Protein AF-A0A962QFH1-F1 (afdb_monomer)

Structure (mmCIF, N/CA/C/O backbone):
data_AF-A0A962QFH1-F1
#
_entry.id   AF-A0A962QFH1-F1
#
loop_
_atom_site.group_PDB
_atom_site.id
_atom_site.type_symbol
_atom_site.label_atom_id
_atom_site.label_alt_id
_atom_site.label_comp_id
_atom_site.label_asym_id
_atom_site.label_entity_id
_atom_site.label_seq_id
_atom_site.pdbx_PDB_ins_code
_atom_site.Cartn_x
_atom_site.Cartn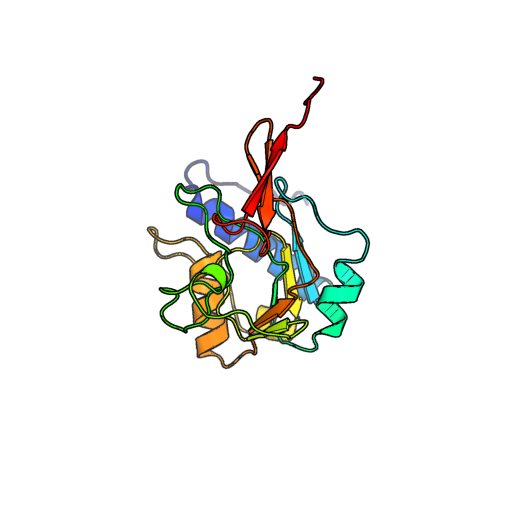_y
_atom_site.Cartn_z
_atom_site.occupancy
_atom_site.B_iso_or_equiv
_atom_site.auth_seq_id
_atom_site.auth_comp_id
_atom_site.auth_asym_id
_atom_site.auth_atom_id
_atom_site.pdbx_PDB_model_num
ATOM 1 N N . MET A 1 1 ? -39.097 -2.114 0.161 1.00 38.12 1 MET A N 1
ATOM 2 C CA . MET A 1 1 ? -38.386 -0.861 0.483 1.00 38.12 1 MET A CA 1
ATOM 3 C C . MET A 1 1 ? -37.155 -0.813 -0.394 1.00 38.12 1 MET A C 1
ATOM 5 O O . MET A 1 1 ? -36.243 -1.593 -0.165 1.00 38.12 1 MET A O 1
ATOM 9 N N . ALA A 1 2 ? -37.187 -0.007 -1.452 1.00 35.09 2 ALA A N 1
ATOM 10 C CA . ALA A 1 2 ? -36.003 0.265 -2.253 1.00 35.09 2 ALA A CA 1
ATOM 11 C C . ALA A 1 2 ? -35.164 1.292 -1.486 1.00 35.09 2 ALA A C 1
ATOM 13 O O . ALA A 1 2 ? -35.677 2.353 -1.136 1.00 35.09 2 ALA A O 1
ATOM 14 N N . ILE A 1 3 ? -33.919 0.948 -1.164 1.00 37.06 3 ILE A N 1
ATOM 15 C CA . ILE A 1 3 ? -32.939 1.935 -0.715 1.00 37.06 3 ILE A CA 1
ATOM 16 C C . ILE A 1 3 ? -32.460 2.610 -1.994 1.00 37.06 3 ILE A C 1
ATOM 18 O O . ILE A 1 3 ? -31.678 2.048 -2.756 1.00 37.06 3 ILE A O 1
ATOM 22 N N . GLU A 1 4 ? -33.035 3.769 -2.276 1.00 41.94 4 GLU A N 1
ATOM 23 C CA . GLU A 1 4 ? -32.630 4.631 -3.374 1.00 41.94 4 GLU A CA 1
ATOM 24 C C . GLU A 1 4 ? -31.361 5.365 -2.921 1.00 41.94 4 GLU A C 1
ATOM 26 O O . GLU A 1 4 ? -31.412 6.357 -2.194 1.00 41.94 4 GLU A O 1
ATOM 31 N N . THR A 1 5 ? -30.190 4.820 -3.257 1.00 44.53 5 THR A N 1
ATOM 32 C CA . THR A 1 5 ? -28.911 5.494 -3.019 1.00 44.53 5 THR A CA 1
ATOM 33 C C 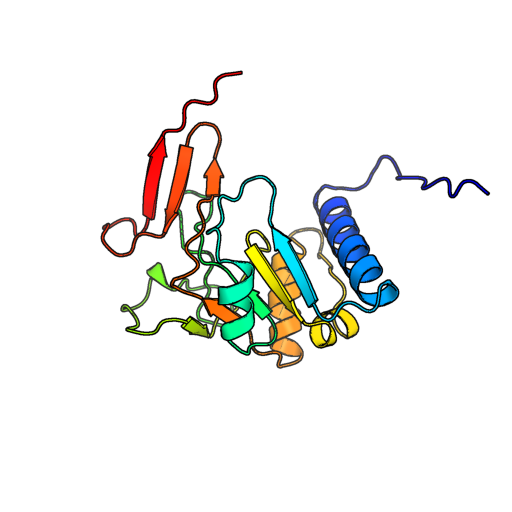. THR A 1 5 ? -28.804 6.649 -4.007 1.00 44.53 5 THR A C 1
ATOM 35 O O . THR A 1 5 ? -28.409 6.477 -5.159 1.00 44.53 5 THR A O 1
ATOM 38 N N . ALA A 1 6 ? -29.191 7.841 -3.561 1.00 42.44 6 ALA A N 1
ATOM 39 C CA . ALA A 1 6 ? -28.921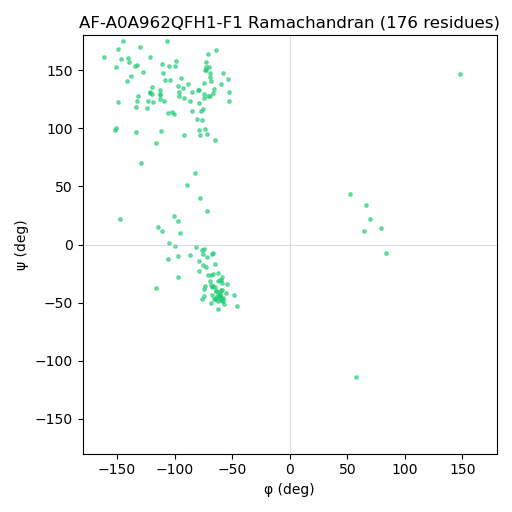 9.083 -4.265 1.00 42.44 6 ALA A CA 1
ATOM 40 C C . ALA A 1 6 ? -27.402 9.313 -4.304 1.00 42.44 6 ALA A C 1
ATOM 42 O O . ALA A 1 6 ? -26.823 9.922 -3.405 1.00 42.44 6 ALA A O 1
ATOM 43 N N . VAL A 1 7 ? -26.737 8.802 -5.341 1.00 48.78 7 VAL A N 1
ATOM 44 C CA . VAL A 1 7 ? -25.363 9.194 -5.657 1.00 48.78 7 VAL A CA 1
ATOM 45 C C . VAL A 1 7 ? -25.440 10.602 -6.243 1.00 48.78 7 VAL A C 1
ATOM 47 O O . VAL A 1 7 ? -25.830 10.801 -7.392 1.00 48.78 7 VAL A O 1
ATOM 50 N N . SER A 1 8 ? -25.149 11.591 -5.399 1.00 46.41 8 SER A N 1
ATOM 51 C CA . SER A 1 8 ? -25.053 13.003 -5.767 1.00 46.41 8 SER A CA 1
ATOM 52 C C . SER A 1 8 ? -24.098 13.176 -6.951 1.00 46.41 8 SER A C 1
ATOM 54 O O . SER A 1 8 ? -22.930 12.795 -6.887 1.00 46.41 8 SER A O 1
ATOM 56 N N . SER A 1 9 ? -24.588 13.778 -8.032 1.00 51.88 9 SER A N 1
ATOM 57 C CA . SER A 1 9 ? -23.905 13.950 -9.319 1.00 51.88 9 SER A CA 1
ATOM 58 C C . SER A 1 9 ? -22.753 14.974 -9.305 1.00 51.88 9 SER A C 1
ATOM 60 O O . SER A 1 9 ? -22.507 15.619 -10.320 1.00 51.88 9 SER A O 1
ATOM 62 N N . ASN A 1 10 ? -22.077 15.175 -8.168 1.00 57.00 10 ASN A N 1
ATOM 63 C CA . ASN A 1 10 ? -21.045 16.206 -7.995 1.00 57.00 10 ASN A CA 1
ATOM 64 C C . ASN A 1 10 ? -19.911 15.822 -7.020 1.00 57.00 10 ASN A C 1
ATOM 66 O O . ASN A 1 10 ? -19.240 16.699 -6.479 1.00 57.00 10 ASN A O 1
ATOM 70 N N . MET A 1 11 ? -19.685 14.529 -6.774 1.00 63.22 11 MET A N 1
ATOM 71 C CA . MET A 1 11 ? -18.516 14.075 -6.011 1.00 63.22 11 MET A CA 1
ATOM 72 C C . MET A 1 11 ? -17.250 14.176 -6.865 1.00 63.22 11 MET A C 1
ATOM 74 O O . MET A 1 11 ? -17.215 13.702 -8.003 1.00 63.22 11 MET A O 1
ATOM 78 N N . ASN A 1 12 ? -16.199 14.796 -6.325 1.00 85.38 12 ASN A N 1
ATOM 79 C CA . ASN A 1 12 ? -14.899 14.772 -6.987 1.00 85.38 12 ASN A CA 1
ATOM 80 C C . ASN A 1 12 ? -14.295 13.355 -6.884 1.00 85.38 12 ASN A C 1
ATOM 82 O O . ASN A 1 12 ? -14.721 12.532 -6.073 1.00 85.38 12 ASN A O 1
ATOM 86 N N . ARG A 1 13 ? -13.279 13.052 -7.701 1.00 89.44 13 ARG A N 1
ATOM 87 C CA . ARG A 1 13 ? -12.670 11.709 -7.760 1.00 89.44 13 ARG A CA 1
ATOM 88 C C . ARG A 1 13 ? -12.182 11.194 -6.397 1.00 89.44 13 ARG A C 1
ATOM 90 O O . ARG A 1 13 ? -12.214 9.990 -6.168 1.00 89.44 13 ARG A O 1
ATOM 97 N N . LEU A 1 14 ? -11.694 12.076 -5.525 1.00 91.94 14 LEU A N 1
ATOM 98 C CA . LEU A 1 14 ? -11.205 11.692 -4.200 1.00 91.94 14 LEU A CA 1
ATOM 99 C C . LEU A 1 14 ? -12.361 11.375 -3.248 1.00 91.94 14 LEU A C 1
ATOM 101 O O . LEU A 1 14 ? -12.252 10.399 -2.507 1.00 91.94 14 LEU A O 1
ATOM 105 N N . ASP A 1 15 ? -13.460 12.136 -3.322 1.00 93.50 15 ASP A N 1
ATOM 106 C CA . ASP A 1 15 ? -14.682 11.846 -2.560 1.00 93.50 15 ASP A CA 1
ATOM 107 C C . ASP A 1 15 ? -15.218 10.458 -2.942 1.00 93.50 15 ASP A C 1
ATOM 109 O O . ASP A 1 15 ? -15.516 9.641 -2.073 1.00 93.50 15 ASP A O 1
ATOM 113 N N . ASP A 1 16 ? -15.311 10.175 -4.248 1.00 94.25 16 ASP A N 1
ATOM 114 C CA . ASP A 1 16 ? -15.809 8.896 -4.777 1.00 94.25 16 ASP A CA 1
ATOM 115 C C . ASP A 1 16 ? -14.929 7.721 -4.333 1.00 94.25 16 ASP A C 1
ATOM 117 O O . ASP A 1 16 ? -15.430 6.689 -3.882 1.00 94.25 16 ASP A O 1
ATOM 121 N N . LEU A 1 17 ? -13.607 7.892 -4.395 1.00 93.31 17 LEU A N 1
ATOM 122 C CA . LEU A 1 17 ? -12.664 6.862 -3.977 1.00 93.31 17 LEU A CA 1
ATOM 123 C C . LEU A 1 17 ? -12.754 6.582 -2.468 1.00 93.31 17 LEU A C 1
ATOM 125 O O . LEU A 1 17 ? -12.846 5.424 -2.063 1.00 93.31 17 LEU A O 1
ATOM 129 N N . ALA A 1 18 ? -12.773 7.623 -1.633 1.00 96.06 18 ALA A N 1
ATOM 130 C CA . ALA A 1 18 ? -12.913 7.453 -0.188 1.00 96.06 18 ALA A CA 1
ATOM 131 C C . ALA A 1 18 ? -14.267 6.837 0.186 1.00 96.06 18 ALA A C 1
ATOM 133 O O . ALA A 1 18 ? -14.318 5.948 1.036 1.00 96.06 18 ALA A O 1
ATOM 134 N N . TRP A 1 19 ? -15.349 7.244 -0.483 1.00 97.06 19 TRP A N 1
ATOM 135 C CA . TRP A 1 19 ? -16.670 6.653 -0.285 1.00 97.06 19 TRP A CA 1
ATOM 136 C C . TRP A 1 19 ? -16.679 5.151 -0.597 1.00 97.06 19 TRP A C 1
ATOM 138 O O . TRP A 1 19 ? -17.148 4.371 0.228 1.00 97.06 19 TRP A O 1
ATOM 148 N N . LYS A 1 20 ? -16.082 4.718 -1.717 1.00 96.38 20 LYS A N 1
ATOM 149 C CA . LYS A 1 20 ? -15.960 3.288 -2.069 1.00 96.38 20 LYS A CA 1
ATOM 150 C C . LYS A 1 20 ? -15.170 2.493 -1.032 1.00 96.38 20 LYS A C 1
ATOM 152 O O . LYS A 1 20 ? -15.589 1.399 -0.654 1.00 96.38 20 LYS A O 1
ATOM 157 N N . HIS A 1 21 ? -14.057 3.038 -0.543 1.00 97.50 21 HIS A N 1
ATOM 158 C CA . HIS A 1 21 ? -13.278 2.397 0.519 1.00 97.50 21 HIS A CA 1
ATOM 159 C C . HIS A 1 21 ? -14.071 2.291 1.829 1.00 97.50 21 HIS A C 1
ATOM 161 O O . HIS A 1 21 ? -14.046 1.252 2.489 1.00 97.50 21 HIS A O 1
ATOM 167 N N . ASN A 1 22 ? -14.833 3.327 2.187 1.00 98.38 22 ASN A N 1
ATOM 168 C CA . ASN A 1 22 ? -15.695 3.292 3.368 1.00 98.38 22 ASN A CA 1
ATOM 169 C C . ASN A 1 22 ? -16.888 2.349 3.217 1.00 98.38 22 ASN A C 1
ATOM 171 O O . ASN A 1 22 ? -17.290 1.731 4.201 1.00 98.38 22 ASN A O 1
ATOM 175 N N . GLU A 1 23 ? -17.418 2.172 2.010 1.00 98.44 23 GLU A N 1
ATOM 176 C CA . GLU A 1 23 ? -18.450 1.170 1.760 1.00 98.44 23 GLU A CA 1
ATOM 177 C C . GLU A 1 23 ? -17.887 -0.252 1.903 1.00 98.44 23 GLU A C 1
ATOM 179 O O . GLU A 1 23 ? -18.479 -1.081 2.593 1.00 98.44 23 GLU A O 1
ATOM 184 N N . ALA A 1 24 ? -16.693 -0.527 1.364 1.00 98.38 24 ALA A N 1
ATOM 185 C CA . ALA A 1 24 ? -16.005 -1.803 1.579 1.00 98.38 24 ALA A CA 1
ATOM 186 C C . ALA A 1 24 ? -15.708 -2.056 3.072 1.00 98.38 24 ALA A C 1
ATOM 188 O O . ALA A 1 24 ? -15.947 -3.155 3.587 1.00 98.38 24 ALA A O 1
ATOM 189 N N . ARG A 1 25 ? -15.262 -1.023 3.799 1.00 98.62 25 ARG A N 1
ATOM 190 C CA . ARG A 1 25 ? -15.100 -1.046 5.260 1.00 98.62 25 ARG A CA 1
ATOM 191 C C . ARG A 1 25 ? -16.412 -1.397 5.958 1.00 98.62 25 ARG A C 1
ATOM 193 O O . ARG A 1 25 ? -16.423 -2.305 6.784 1.00 98.62 25 ARG A O 1
ATOM 200 N N . ARG A 1 26 ? -17.511 -0.712 5.632 1.00 98.69 26 ARG A N 1
ATOM 201 C CA . ARG A 1 26 ? -18.831 -0.946 6.232 1.00 98.69 26 ARG A CA 1
ATOM 202 C C . ARG A 1 26 ? -19.289 -2.386 6.009 1.00 98.69 26 ARG A C 1
ATOM 204 O O . ARG A 1 26 ? -19.632 -3.059 6.972 1.00 98.69 26 ARG A O 1
ATOM 211 N N . LEU A 1 27 ? -19.210 -2.888 4.775 1.00 98.69 27 LEU A N 1
ATOM 212 C CA . LEU A 1 27 ? -19.555 -4.275 4.441 1.00 98.69 27 LEU A CA 1
ATOM 213 C C . LEU A 1 27 ? -18.711 -5.292 5.225 1.00 98.69 27 LEU A C 1
ATOM 215 O O . LEU A 1 27 ? -19.238 -6.299 5.695 1.00 98.69 27 LEU A O 1
ATOM 219 N N . THR A 1 28 ? -17.419 -5.010 5.412 1.00 98.69 28 THR A N 1
ATOM 220 C CA . THR A 1 28 ? -16.519 -5.848 6.220 1.00 98.69 28 THR A CA 1
ATOM 221 C C . THR A 1 28 ? -16.954 -5.870 7.689 1.00 98.69 28 THR A C 1
ATOM 223 O O . THR A 1 28 ? -17.050 -6.934 8.308 1.00 98.69 28 THR A O 1
ATOM 226 N N . LEU A 1 29 ? -17.242 -4.693 8.255 1.00 98.75 29 LEU A N 1
ATOM 227 C CA . LEU A 1 29 ? -17.615 -4.545 9.659 1.00 98.75 29 LEU A CA 1
ATOM 228 C C . LEU A 1 29 ? -18.983 -5.166 9.959 1.00 98.75 29 LEU A C 1
ATOM 230 O O . LEU A 1 29 ? -19.066 -5.989 10.875 1.00 98.75 29 LEU A O 1
ATOM 234 N N . ASP A 1 30 ? -19.998 -4.832 9.162 1.00 98.69 30 ASP A N 1
ATOM 235 C CA . ASP A 1 30 ? -21.380 -5.310 9.299 1.00 98.69 30 ASP A CA 1
ATOM 236 C C . ASP A 1 30 ? -21.491 -6.816 9.033 1.00 98.69 30 ASP A C 1
ATOM 238 O O . ASP A 1 30 ? -22.266 -7.513 9.685 1.00 98.69 30 ASP A O 1
ATOM 242 N N . GLY A 1 31 ? -20.693 -7.335 8.095 1.00 98.44 31 GLY A N 1
ATOM 243 C CA . GLY A 1 31 ? -20.655 -8.758 7.762 1.00 98.44 31 GLY A CA 1
ATOM 244 C C . GLY A 1 31 ? -19.899 -9.629 8.767 1.00 98.44 31 GLY A C 1
ATOM 245 O O . GLY A 1 31 ? -19.887 -10.846 8.613 1.00 98.44 31 GLY A O 1
ATOM 246 N N . GLY A 1 32 ? -19.261 -9.037 9.783 1.00 98.25 32 GLY A N 1
ATOM 247 C CA . GLY A 1 32 ? -18.502 -9.789 10.787 1.00 98.25 32 GLY A CA 1
ATOM 248 C C . GLY A 1 32 ? -17.205 -10.417 10.261 1.00 98.25 32 GLY A C 1
ATOM 249 O O . GLY A 1 32 ? -16.716 -11.370 10.857 1.00 98.25 32 GLY A O 1
ATOM 250 N N . TYR A 1 33 ? -16.646 -9.905 9.161 1.00 98.62 33 TYR A N 1
ATOM 251 C CA . TYR A 1 33 ? -15.396 -10.410 8.587 1.00 98.62 33 TYR A CA 1
ATOM 252 C C . TYR A 1 33 ? -14.172 -10.002 9.427 1.00 98.62 33 TYR A C 1
ATOM 254 O O . TYR A 1 33 ? -14.151 -8.922 10.029 1.00 98.62 33 TYR A O 1
ATOM 262 N N . ASP A 1 34 ? -13.131 -10.843 9.412 1.00 98.38 34 ASP A N 1
ATOM 263 C CA . ASP A 1 34 ? -11.876 -10.648 10.161 1.00 98.38 34 ASP A CA 1
ATOM 264 C C . ASP A 1 34 ? -10.906 -9.650 9.511 1.00 98.38 34 ASP A C 1
ATOM 266 O O . ASP A 1 34 ? -10.014 -9.101 10.170 1.00 98.38 34 ASP A O 1
ATOM 270 N N . ALA A 1 35 ? -11.044 -9.433 8.204 1.00 98.50 35 ALA A N 1
ATOM 271 C CA . ALA A 1 35 ? -10.185 -8.559 7.419 1.00 98.50 35 ALA A CA 1
ATOM 272 C C . ALA A 1 35 ? -10.852 -8.162 6.094 1.00 98.50 35 ALA A C 1
ATOM 274 O O . ALA A 1 35 ? -11.761 -8.839 5.614 1.00 98.50 35 ALA A O 1
ATOM 275 N N . LEU A 1 36 ? -10.341 -7.088 5.494 1.00 98.56 36 LEU A N 1
ATOM 276 C CA . LEU A 1 36 ? -10.643 -6.639 4.138 1.00 98.56 36 LEU A CA 1
ATOM 277 C C . LEU A 1 36 ? -9.392 -6.798 3.273 1.00 98.56 36 LEU A C 1
ATOM 279 O O . LEU A 1 36 ? -8.328 -6.304 3.644 1.00 98.56 36 LEU A O 1
ATOM 283 N N . LEU A 1 37 ? -9.519 -7.455 2.121 1.00 98.44 37 LEU A N 1
ATOM 284 C CA . LEU A 1 37 ? -8.489 -7.458 1.084 1.00 98.44 37 LEU A CA 1
ATOM 285 C C . LEU A 1 37 ? -8.900 -6.500 -0.035 1.00 98.44 37 LEU A C 1
ATOM 287 O O . LEU A 1 37 ? -9.867 -6.761 -0.748 1.00 98.44 37 LEU A O 1
ATOM 291 N N . HIS A 1 38 ? -8.146 -5.419 -0.198 1.00 97.69 38 HIS A N 1
ATOM 292 C CA . HIS A 1 38 ? -8.240 -4.545 -1.359 1.00 97.69 38 HIS A CA 1
ATOM 293 C C . HIS A 1 38 ? -7.378 -5.077 -2.505 1.00 97.69 38 HIS A C 1
ATOM 295 O O . HIS A 1 38 ? -6.204 -5.395 -2.298 1.00 97.69 38 HIS A O 1
ATOM 301 N N . ILE A 1 39 ? -7.972 -5.155 -3.699 1.00 97.81 39 ILE A N 1
ATOM 302 C CA . ILE A 1 39 ? -7.280 -5.374 -4.972 1.00 97.81 39 ILE A CA 1
ATOM 303 C C . ILE A 1 39 ? -7.843 -4.370 -5.981 1.00 97.81 39 ILE A C 1
ATOM 305 O O . ILE A 1 39 ? -9.039 -4.415 -6.278 1.00 97.81 39 ILE A O 1
ATOM 309 N N . ASP A 1 40 ? -7.002 -3.477 -6.500 1.00 96.06 40 ASP A N 1
ATOM 310 C CA . ASP A 1 40 ? -7.419 -2.550 -7.556 1.00 96.06 40 ASP A CA 1
ATOM 311 C C . ASP A 1 40 ? -7.582 -3.288 -8.893 1.00 96.06 40 ASP A C 1
ATOM 313 O O . ASP A 1 40 ? -6.908 -4.277 -9.183 1.00 96.06 40 ASP A O 1
ATOM 317 N N . ALA A 1 41 ? -8.491 -2.799 -9.740 1.00 95.62 41 ALA A N 1
ATOM 318 C CA . ALA A 1 41 ? -8.831 -3.453 -11.007 1.00 95.62 41 ALA A CA 1
ATOM 319 C C . ALA A 1 41 ? -7.669 -3.498 -12.021 1.00 95.62 41 ALA A C 1
ATOM 321 O O . ALA A 1 41 ? -7.724 -4.255 -12.987 1.00 95.62 41 ALA A O 1
ATOM 322 N N . ASP A 1 42 ? -6.631 -2.686 -11.821 1.00 96.12 42 ASP A N 1
ATOM 3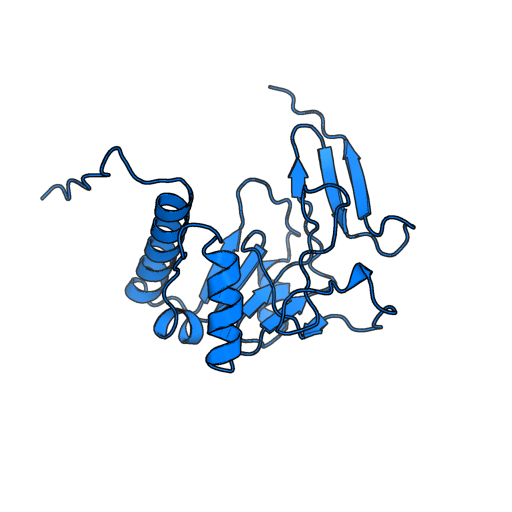23 C CA . ASP A 1 42 ? -5.425 -2.616 -12.642 1.00 96.12 42 ASP A CA 1
ATOM 324 C C . ASP A 1 42 ? -4.236 -3.370 -12.024 1.00 96.12 42 ASP A C 1
ATOM 326 O O . ASP A 1 42 ? -3.083 -3.092 -12.354 1.00 96.12 42 ASP A O 1
ATOM 330 N N . MET A 1 43 ? -4.501 -4.358 -11.165 1.00 97.94 43 MET A N 1
ATOM 331 C CA . MET A 1 43 ? -3.473 -5.152 -10.496 1.00 97.94 43 MET A CA 1
ATOM 332 C C . MET A 1 43 ? -3.466 -6.607 -10.967 1.00 97.94 43 MET A C 1
ATOM 334 O O . MET A 1 43 ? -4.492 -7.283 -11.012 1.00 97.94 43 MET A O 1
ATOM 338 N N . VAL A 1 44 ? -2.272 -7.117 -11.268 1.00 98.12 44 VAL A N 1
ATOM 339 C CA . VAL A 1 44 ? -2.004 -8.545 -11.474 1.00 98.12 44 VAL A CA 1
ATOM 340 C C . VAL A 1 44 ? -1.382 -9.087 -10.194 1.00 98.12 44 VAL A C 1
ATOM 342 O O . VAL A 1 44 ? -0.262 -8.716 -9.843 1.00 98.12 44 VAL A O 1
ATOM 345 N N . VAL A 1 45 ? -2.102 -9.952 -9.481 1.00 98.38 45 VAL A N 1
ATOM 346 C CA . VAL A 1 45 ? -1.676 -10.465 -8.171 1.00 98.38 45 VAL A CA 1
ATOM 347 C C . VAL A 1 45 ? -1.298 -11.952 -8.237 1.00 98.38 45 VAL A C 1
ATOM 349 O O . VAL A 1 45 ? -1.899 -12.702 -9.013 1.00 98.38 45 VAL A O 1
ATOM 352 N N . PRO A 1 46 ? -0.330 -12.422 -7.429 1.00 98.00 46 PRO A N 1
ATOM 353 C CA . PRO A 1 46 ? -0.022 -13.847 -7.311 1.00 98.00 46 PRO A CA 1
ATOM 354 C C . PRO A 1 46 ? -1.225 -14.690 -6.860 1.00 98.00 46 PRO A C 1
ATOM 356 O O . PRO A 1 46 ? -2.039 -14.252 -6.044 1.00 98.00 46 PRO A O 1
ATOM 359 N N . ALA A 1 47 ? -1.320 -15.940 -7.318 1.00 97.88 47 ALA A N 1
ATOM 360 C CA . ALA A 1 47 ? -2.418 -16.840 -6.937 1.00 97.88 47 ALA A CA 1
ATOM 361 C C . ALA A 1 47 ? -2.457 -17.150 -5.425 1.00 97.88 47 ALA A C 1
ATOM 363 O O . ALA A 1 47 ? -3.510 -17.468 -4.877 1.00 97.88 47 ALA A O 1
ATOM 364 N N . ASP A 1 48 ? -1.320 -17.041 -4.737 1.00 97.88 48 ASP A N 1
ATOM 365 C CA . ASP A 1 48 ? -1.176 -17.267 -3.300 1.00 97.88 48 ASP A CA 1
ATOM 366 C C . ASP A 1 48 ? -1.257 -15.979 -2.454 1.00 97.88 48 ASP A C 1
ATOM 368 O O . ASP A 1 48 ? -1.025 -16.042 -1.246 1.00 97.88 48 ASP A O 1
ATOM 372 N N . THR A 1 49 ? -1.648 -14.837 -3.042 1.00 98.38 49 THR A N 1
ATOM 373 C CA . THR A 1 49 ? -1.708 -13.510 -2.385 1.00 98.38 49 THR A CA 1
ATOM 374 C C . THR A 1 49 ? -2.369 -13.549 -1.009 1.00 98.38 49 THR A C 1
ATOM 376 O O . THR A 1 49 ? -1.767 -13.129 -0.026 1.00 98.38 49 THR A O 1
ATOM 379 N N . VAL A 1 50 ? -3.582 -14.106 -0.899 1.00 97.62 50 VAL A N 1
ATOM 380 C CA . VAL A 1 50 ? -4.313 -14.168 0.383 1.00 97.62 50 VAL A CA 1
ATOM 381 C C . VAL A 1 50 ? -3.494 -14.905 1.445 1.00 97.62 50 VAL A C 1
ATOM 383 O O . VAL A 1 50 ? -3.333 -14.421 2.562 1.00 97.62 50 VAL A O 1
ATOM 386 N N . LYS A 1 51 ? -2.938 -16.070 1.089 1.00 98.06 51 LYS A N 1
ATOM 387 C CA . LYS A 1 51 ? -2.143 -16.900 2.002 1.00 98.06 51 LYS A CA 1
ATOM 388 C C . LYS A 1 51 ? -0.884 -16.164 2.457 1.00 98.06 51 LYS A C 1
ATOM 390 O O . LYS A 1 51 ? -0.557 -16.206 3.641 1.00 98.06 51 LYS A O 1
ATOM 395 N N . ARG A 1 52 ? -0.195 -15.506 1.524 1.00 97.50 52 ARG A N 1
ATOM 396 C CA . ARG A 1 52 ? 1.026 -14.740 1.780 1.00 97.50 52 ARG A CA 1
ATOM 397 C C . ARG A 1 52 ? 0.779 -13.578 2.733 1.00 97.50 52 ARG A C 1
ATOM 399 O O . ARG A 1 52 ? 1.385 -13.530 3.801 1.00 97.50 52 ARG A O 1
ATOM 406 N N . LEU A 1 53 ? -0.170 -12.702 2.398 1.00 98.19 53 LEU A N 1
ATOM 407 C CA . LEU A 1 53 ? -0.448 -11.506 3.193 1.00 98.19 53 LEU A CA 1
ATOM 408 C C . LEU A 1 53 ? -0.903 -11.864 4.616 1.00 98.19 53 LEU A C 1
ATOM 410 O O . LEU A 1 53 ? -0.419 -11.271 5.578 1.00 98.19 53 LEU A O 1
ATOM 414 N N . CYS A 1 54 ? -1.746 -12.891 4.777 1.00 97.62 54 CYS A N 1
ATOM 415 C CA . CYS A 1 54 ? -2.161 -13.375 6.097 1.00 97.62 54 CYS A CA 1
ATOM 416 C C . CYS A 1 54 ? -0.992 -13.910 6.947 1.00 97.62 54 CYS A C 1
ATOM 418 O O . CYS A 1 54 ? -1.031 -13.812 8.173 1.00 97.62 54 CYS A O 1
ATOM 420 N N . ALA A 1 55 ? 0.050 -14.475 6.328 1.00 97.31 55 ALA A N 1
ATOM 421 C CA . ALA A 1 55 ? 1.175 -15.079 7.042 1.00 97.31 55 ALA A CA 1
ATOM 422 C C . ALA A 1 55 ? 2.155 -14.055 7.645 1.00 97.31 55 ALA A C 1
ATOM 424 O O . ALA A 1 55 ? 2.916 -14.408 8.544 1.00 97.31 55 ALA A O 1
ATOM 425 N N . VAL A 1 56 ? 2.136 -12.792 7.197 1.00 97.25 56 VAL A N 1
ATOM 426 C CA . VAL A 1 56 ? 3.068 -11.748 7.675 1.00 97.25 56 VAL A CA 1
ATOM 427 C C . VAL A 1 56 ? 2.813 -11.357 9.139 1.00 97.25 56 VAL A C 1
ATOM 429 O O . VAL A 1 56 ? 3.731 -10.911 9.829 1.00 97.25 56 VAL A O 1
ATOM 432 N N . GLY A 1 57 ? 1.582 -11.520 9.638 1.00 94.75 57 GLY A N 1
ATOM 433 C CA . GLY A 1 57 ? 1.240 -11.235 11.038 1.00 94.75 57 GLY A CA 1
ATOM 434 C C . GLY A 1 57 ? 1.336 -9.750 11.419 1.00 94.75 57 GLY A C 1
ATOM 435 O O . GLY A 1 57 ? 1.735 -9.417 12.539 1.00 94.75 57 GLY A O 1
ATOM 436 N N . ALA A 1 58 ? 1.016 -8.848 10.487 1.00 97.81 58 ALA A N 1
ATOM 437 C CA . ALA A 1 58 ? 0.935 -7.405 10.725 1.00 97.81 58 ALA A CA 1
ATOM 438 C C . ALA A 1 58 ? -0.522 -6.920 10.765 1.00 97.81 58 ALA A C 1
ATOM 440 O O . ALA A 1 58 ? -1.442 -7.688 10.533 1.00 97.81 58 ALA A O 1
ATOM 441 N N . ASP A 1 59 ? -0.733 -5.642 11.067 1.00 98.44 59 ASP A N 1
ATOM 442 C CA . ASP A 1 59 ? -2.056 -5.005 11.043 1.00 98.44 59 ASP A CA 1
ATOM 443 C C . ASP A 1 59 ? -2.567 -4.737 9.634 1.00 98.44 59 ASP A C 1
ATOM 445 O O . ASP A 1 59 ? -3.741 -4.936 9.315 1.00 98.44 59 ASP A O 1
ATOM 449 N N . VAL A 1 60 ? -1.646 -4.230 8.824 1.00 98.69 60 VAL A N 1
ATOM 450 C CA . VAL A 1 60 ? -1.851 -3.868 7.435 1.00 98.69 60 VAL A CA 1
ATOM 451 C C . VAL A 1 60 ? -0.688 -4.460 6.663 1.00 98.69 60 VAL A C 1
ATOM 453 O O . VAL A 1 60 ? 0.477 -4.196 6.988 1.00 98.69 60 VAL A O 1
ATOM 456 N N . VAL A 1 61 ? -1.009 -5.281 5.670 1.00 98.50 61 VAL A N 1
ATOM 457 C CA . VAL A 1 61 ? -0.022 -5.986 4.859 1.00 98.50 61 VAL A CA 1
ATOM 458 C C . VAL A 1 61 ? -0.231 -5.632 3.397 1.00 98.50 61 VAL A C 1
ATOM 460 O O . VAL A 1 61 ? -1.317 -5.831 2.859 1.00 98.50 61 VAL A O 1
ATOM 463 N N . TYR A 1 62 ? 0.809 -5.121 2.753 1.00 98.50 62 TYR A N 1
ATOM 464 C CA . TYR A 1 62 ? 0.783 -4.702 1.356 1.00 98.50 62 TYR A CA 1
ATOM 465 C C . TYR A 1 62 ? 1.500 -5.731 0.475 1.00 98.50 62 TYR A C 1
ATOM 467 O O . TYR A 1 62 ? 2.554 -6.252 0.856 1.00 98.50 62 TYR A O 1
ATOM 475 N N . GLY A 1 63 ? 0.962 -5.986 -0.717 1.00 98.00 63 GLY A N 1
ATOM 476 C CA . GLY A 1 63 ? 1.735 -6.562 -1.816 1.00 98.00 63 GLY A CA 1
ATOM 477 C C . GLY A 1 63 ? 2.703 -5.525 -2.392 1.00 98.00 63 GLY A C 1
ATOM 478 O O . GLY A 1 63 ? 2.447 -4.323 -2.321 1.00 98.00 63 GLY A O 1
ATOM 479 N N . LEU A 1 64 ? 3.819 -5.970 -2.965 1.00 97.50 64 LEU A N 1
ATOM 480 C CA . LEU A 1 64 ? 4.819 -5.082 -3.556 1.00 97.50 64 LEU A CA 1
ATOM 481 C C . LEU A 1 64 ? 4.465 -4.765 -5.012 1.00 97.50 64 LEU A C 1
ATOM 483 O O . LEU A 1 64 ? 4.356 -5.671 -5.829 1.00 97.50 64 LEU A O 1
ATOM 487 N N . TYR A 1 65 ? 4.332 -3.485 -5.353 1.00 97.62 65 TYR A N 1
ATOM 488 C CA . TYR A 1 65 ? 4.115 -3.008 -6.723 1.00 97.62 65 TYR A CA 1
ATOM 489 C C . TYR A 1 65 ? 4.738 -1.626 -6.933 1.00 97.62 65 TYR A C 1
ATOM 491 O O . TYR A 1 65 ? 5.166 -0.964 -5.982 1.00 97.62 65 TYR A O 1
ATOM 499 N N . VAL A 1 66 ? 4.814 -1.196 -8.193 1.00 96.56 66 VAL A N 1
ATOM 500 C CA . VAL A 1 66 ? 5.405 0.094 -8.571 1.00 96.56 66 VAL A CA 1
ATOM 501 C C . VAL A 1 66 ? 4.353 1.128 -8.947 1.00 96.56 66 VAL A C 1
ATOM 503 O O . VAL A 1 66 ? 3.254 0.791 -9.386 1.00 96.56 66 VAL A O 1
ATOM 506 N N . SER A 1 67 ? 4.679 2.408 -8.785 1.00 95.31 67 SER A N 1
ATOM 507 C CA . SER A 1 67 ? 3.848 3.507 -9.270 1.00 95.31 67 SER A CA 1
ATOM 508 C C . SER A 1 67 ? 3.872 3.584 -10.801 1.00 95.31 67 SER A C 1
ATOM 510 O O . SER A 1 67 ? 4.858 3.238 -11.445 1.00 95.31 67 SER A O 1
ATOM 512 N N . ARG A 1 68 ? 2.794 4.106 -11.397 1.00 93.75 68 ARG A N 1
ATOM 513 C CA . ARG A 1 68 ? 2.735 4.427 -12.840 1.00 93.75 68 ARG A CA 1
ATOM 514 C C . ARG A 1 68 ? 3.372 5.773 -13.193 1.00 93.75 68 ARG A C 1
ATOM 516 O O . ARG A 1 68 ? 3.364 6.180 -14.351 1.00 93.75 68 ARG A O 1
ATOM 523 N N . GLN A 1 69 ? 3.852 6.506 -12.191 1.00 90.12 69 GLN A N 1
ATOM 524 C CA . GLN A 1 69 ? 4.513 7.789 -12.405 1.00 90.12 69 GLN A CA 1
ATOM 525 C C . GLN A 1 69 ? 5.902 7.559 -13.002 1.00 90.12 69 GLN A C 1
ATOM 527 O O . GLN A 1 69 ? 6.472 6.484 -12.840 1.00 90.12 69 GLN A O 1
ATOM 532 N N . THR A 1 70 ? 6.442 8.570 -13.680 1.00 87.00 70 THR A N 1
ATOM 533 C CA . THR A 1 70 ? 7.810 8.544 -14.208 1.00 87.00 70 THR A CA 1
ATOM 534 C C . THR A 1 70 ? 8.671 9.519 -13.398 1.00 87.00 70 THR A C 1
ATOM 536 O O . THR A 1 70 ? 8.325 10.700 -13.351 1.00 87.00 70 THR A O 1
ATOM 539 N N . PRO A 1 71 ? 9.788 9.080 -12.791 1.00 89.06 71 PRO A N 1
ATOM 540 C CA . PRO A 1 71 ? 10.265 7.696 -12.726 1.00 89.06 71 PRO A CA 1
ATOM 541 C C . PRO A 1 71 ? 9.368 6.815 -11.842 1.00 89.06 71 PRO A C 1
ATOM 543 O O . PRO A 1 71 ? 8.855 7.277 -10.822 1.00 89.06 71 PRO A O 1
ATOM 546 N N . SER A 1 72 ? 9.201 5.548 -12.228 1.00 94.19 72 SER A N 1
ATOM 547 C CA . SER A 1 72 ? 8.428 4.576 -11.448 1.00 94.19 72 SER A CA 1
ATOM 548 C C . SER A 1 72 ? 9.220 4.135 -10.226 1.00 94.19 72 SER A C 1
ATOM 550 O O . SER A 1 72 ? 10.433 3.950 -10.296 1.00 94.19 72 SER A O 1
ATOM 552 N N . ARG A 1 73 ? 8.533 4.017 -9.090 1.00 94.94 73 ARG A N 1
ATOM 553 C CA . ARG A 1 73 ? 9.122 3.690 -7.783 1.00 94.94 73 ARG A CA 1
ATOM 554 C C . ARG A 1 73 ? 8.296 2.631 -7.089 1.00 94.94 73 ARG A C 1
ATOM 556 O O . ARG A 1 73 ? 7.091 2.553 -7.332 1.00 94.94 73 ARG A O 1
ATOM 563 N N . TRP A 1 74 ? 8.909 1.841 -6.214 1.00 95.69 74 TRP A N 1
ATOM 564 C CA . TRP A 1 74 ? 8.158 0.887 -5.403 1.00 95.69 74 TRP A CA 1
ATOM 565 C C . TRP A 1 74 ? 7.271 1.663 -4.436 1.00 95.69 74 TRP A C 1
ATOM 567 O O . TRP A 1 74 ? 7.764 2.529 -3.717 1.00 95.69 74 TRP A O 1
ATOM 577 N N . LEU A 1 75 ? 5.980 1.339 -4.347 1.00 95.69 75 LEU A N 1
ATOM 578 C CA . LEU A 1 75 ? 5.069 1.966 -3.375 1.00 95.69 75 LEU A CA 1
ATOM 579 C C . LEU A 1 75 ? 5.240 1.398 -1.952 1.00 95.69 75 LEU A C 1
ATOM 581 O O . LEU A 1 75 ? 4.291 1.233 -1.193 1.00 95.69 75 LEU A O 1
ATOM 585 N N . CYS A 1 76 ? 6.495 1.162 -1.568 1.00 96.06 76 CYS A N 1
ATOM 586 C CA . CYS A 1 76 ? 6.923 0.663 -0.272 1.00 96.06 76 CYS A CA 1
ATOM 587 C C . CYS A 1 76 ? 7.784 1.724 0.423 1.00 96.06 76 CYS A C 1
ATOM 589 O O . CYS A 1 76 ? 9.011 1.722 0.304 1.00 96.06 76 CYS A O 1
ATOM 591 N N . PHE A 1 77 ? 7.155 2.646 1.154 1.00 96.44 77 PHE A N 1
ATOM 592 C CA . PHE A 1 77 ? 7.879 3.692 1.879 1.00 96.44 77 PHE A CA 1
ATOM 593 C C . PHE A 1 77 ? 8.485 3.170 3.179 1.00 96.44 77 PHE A C 1
ATOM 595 O O . PHE A 1 77 ? 7.804 2.530 3.979 1.00 96.44 77 PHE A O 1
ATOM 602 N N . VAL A 1 78 ? 9.757 3.490 3.421 1.00 94.81 78 VAL A N 1
ATOM 603 C CA . VAL A 1 78 ? 10.530 2.985 4.575 1.00 94.81 78 VAL A CA 1
ATOM 604 C C . VAL A 1 78 ? 10.614 3.977 5.737 1.00 94.81 78 VAL A C 1
ATOM 606 O O . VAL A 1 78 ? 11.180 3.674 6.786 1.00 94.81 78 VAL A O 1
ATOM 609 N N . ASN A 1 79 ? 10.027 5.166 5.587 1.00 93.69 79 ASN A N 1
ATOM 610 C CA . ASN A 1 79 ? 9.975 6.186 6.629 1.00 93.69 79 ASN A CA 1
ATOM 611 C C . ASN A 1 79 ? 8.559 6.766 6.775 1.00 93.69 79 ASN A C 1
ATOM 613 O O . ASN A 1 79 ? 7.776 6.765 5.827 1.00 93.69 79 ASN A O 1
ATOM 617 N N . LYS A 1 80 ? 8.235 7.281 7.969 1.00 90.81 80 LYS A N 1
ATOM 618 C CA . LYS A 1 80 ? 6.892 7.803 8.287 1.00 90.81 8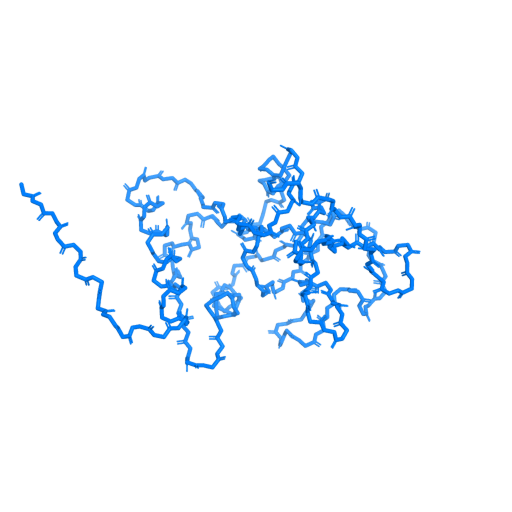0 LYS A CA 1
ATOM 619 C C . LYS A 1 80 ? 6.527 9.060 7.491 1.00 90.81 80 LYS A C 1
ATOM 621 O O . LYS A 1 80 ? 5.350 9.326 7.289 1.00 90.81 80 LYS A O 1
ATOM 626 N N . ALA A 1 81 ? 7.524 9.828 7.051 1.00 92.25 81 ALA A N 1
ATOM 627 C CA . ALA A 1 81 ? 7.303 10.986 6.190 1.00 92.25 81 ALA A CA 1
ATOM 628 C C . ALA A 1 81 ? 6.907 10.582 4.756 1.00 92.25 81 ALA A C 1
ATOM 630 O O . ALA A 1 81 ? 6.492 11.444 3.989 1.00 92.25 81 ALA A O 1
ATOM 631 N N . MET A 1 82 ? 7.026 9.292 4.409 1.00 92.44 82 MET A N 1
ATOM 632 C CA . MET A 1 82 ? 6.756 8.721 3.089 1.00 92.44 82 MET A CA 1
ATOM 633 C C . MET A 1 82 ? 7.496 9.456 1.966 1.00 92.44 82 MET A C 1
ATOM 635 O O . MET A 1 82 ? 6.955 9.738 0.903 1.00 92.44 82 MET A O 1
ATOM 639 N N . THR A 1 83 ? 8.768 9.770 2.216 1.00 93.88 83 THR A N 1
ATOM 640 C CA . THR A 1 83 ? 9.649 10.461 1.257 1.00 93.88 83 THR A CA 1
ATOM 641 C C . THR A 1 83 ? 10.695 9.555 0.615 1.00 93.88 83 THR A C 1
ATOM 643 O O . THR A 1 83 ? 11.345 9.962 -0.342 1.00 93.88 83 THR A O 1
ATOM 646 N N . THR A 1 84 ? 10.887 8.344 1.143 1.00 94.75 84 THR A N 1
ATOM 647 C CA . THR A 1 84 ? 11.885 7.382 0.659 1.00 94.75 84 THR A CA 1
ATOM 648 C C . THR A 1 84 ? 11.234 6.026 0.480 1.00 94.75 84 THR A C 1
ATOM 650 O O . THR A 1 84 ? 10.604 5.515 1.413 1.00 94.75 84 THR A O 1
ATOM 653 N N . THR A 1 85 ? 11.409 5.449 -0.702 1.00 95.00 85 THR A N 1
ATOM 654 C CA . THR A 1 85 ? 10.918 4.118 -1.052 1.00 95.00 85 THR A CA 1
ATOM 655 C C . THR A 1 85 ? 12.024 3.074 -0.921 1.00 95.00 85 THR A C 1
ATOM 657 O O . THR A 1 85 ? 13.213 3.394 -0.922 1.00 95.00 85 THR A O 1
ATOM 660 N N . LEU A 1 86 ? 11.637 1.809 -0.755 1.00 94.44 86 LEU A N 1
ATOM 661 C CA . LEU A 1 86 ? 12.572 0.708 -0.525 1.00 94.44 86 LEU A CA 1
ATOM 662 C C . LEU A 1 86 ? 13.565 0.517 -1.684 1.00 94.44 86 LEU A C 1
ATOM 664 O O . LEU A 1 86 ? 14.707 0.149 -1.435 1.00 94.44 86 LEU A O 1
ATOM 668 N N . ASP A 1 87 ? 13.177 0.831 -2.924 1.00 93.00 87 ASP A N 1
ATOM 669 C CA . ASP A 1 87 ? 14.067 0.766 -4.095 1.00 93.00 87 ASP A CA 1
ATOM 670 C C . ASP A 1 87 ? 15.210 1.799 -4.070 1.00 93.00 87 ASP A C 1
ATOM 672 O O . ASP A 1 87 ? 16.105 1.755 -4.907 1.00 93.00 87 ASP A O 1
ATOM 676 N N . GLN A 1 88 ? 15.198 2.728 -3.111 1.00 92.25 88 GLN A N 1
ATOM 677 C CA . GLN A 1 88 ? 16.204 3.784 -2.964 1.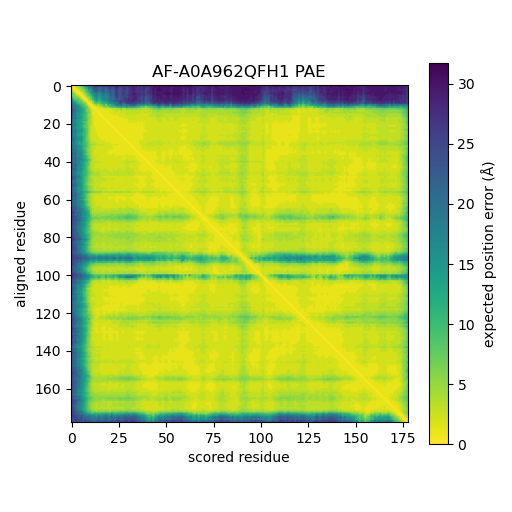00 92.25 88 GLN A CA 1
ATOM 678 C C . GLN A 1 88 ? 17.189 3.529 -1.818 1.00 92.25 88 GLN A C 1
ATOM 680 O O . GLN A 1 88 ? 18.044 4.373 -1.544 1.00 92.25 88 GLN A O 1
ATOM 685 N N . VAL A 1 89 ? 17.059 2.408 -1.111 1.00 89.94 89 VAL A N 1
ATOM 686 C CA . VAL A 1 89 ? 17.930 2.046 0.013 1.00 89.94 89 VAL A CA 1
ATOM 687 C C . VAL A 1 89 ? 18.623 0.710 -0.264 1.00 89.94 89 VAL A C 1
ATOM 689 O O . VAL A 1 89 ? 18.172 -0.040 -1.130 1.00 89.94 89 VAL A O 1
ATOM 692 N N . PRO A 1 90 ? 19.729 0.389 0.438 1.00 82.38 90 PRO A N 1
ATOM 693 C CA . PRO A 1 90 ? 20.405 -0.889 0.256 1.00 82.38 90 PRO A CA 1
ATOM 694 C C . PRO A 1 90 ? 19.441 -2.073 0.429 1.00 82.38 90 PRO A C 1
ATOM 696 O O . PRO A 1 90 ? 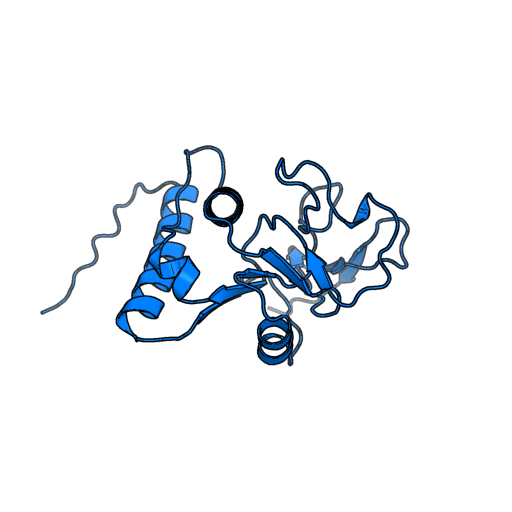18.575 -2.026 1.310 1.00 82.38 90 PRO A O 1
ATOM 699 N N . PRO A 1 91 ? 19.589 -3.136 -0.379 1.00 73.69 91 PRO A N 1
ATOM 700 C CA . PRO A 1 91 ? 18.669 -4.263 -0.366 1.00 73.69 91 PRO A CA 1
ATOM 701 C C . PRO A 1 91 ? 18.626 -4.935 1.011 1.00 73.69 91 PRO A C 1
ATOM 703 O O . PRO A 1 91 ? 19.653 -5.155 1.655 1.00 73.69 91 PRO A O 1
ATOM 706 N N . SER A 1 92 ? 17.416 -5.285 1.445 1.00 71.19 92 SER A N 1
ATOM 707 C CA . SER A 1 92 ? 17.177 -6.096 2.639 1.00 71.19 92 SER A CA 1
ATOM 708 C C . SER A 1 92 ? 17.082 -7.567 2.243 1.00 71.19 92 SER A C 1
ATOM 710 O O . SER A 1 92 ? 16.378 -7.896 1.293 1.00 71.19 92 SER A O 1
ATOM 712 N N . ASN A 1 93 ? 17.740 -8.465 2.980 1.00 75.75 93 ASN A N 1
ATOM 713 C CA . ASN A 1 93 ? 17.616 -9.913 2.772 1.00 75.75 93 ASN A CA 1
ATOM 714 C C . ASN A 1 93 ? 16.466 -10.501 3.609 1.00 75.75 93 ASN A C 1
ATOM 716 O O . ASN A 1 93 ? 16.670 -11.408 4.416 1.00 75.75 93 ASN A O 1
ATOM 720 N N . THR A 1 94 ? 15.276 -9.909 3.502 1.00 86.00 94 THR A N 1
ATOM 721 C CA . THR A 1 94 ? 14.097 -10.291 4.291 1.00 86.00 94 THR A CA 1
ATOM 722 C C . THR A 1 94 ? 12.901 -10.551 3.384 1.00 86.00 94 THR A C 1
ATOM 724 O O . THR A 1 94 ? 12.742 -9.888 2.367 1.00 86.00 94 THR A O 1
ATOM 727 N N . ASP A 1 95 ? 12.017 -11.469 3.781 1.00 90.81 95 ASP A N 1
ATOM 728 C CA . ASP A 1 95 ? 10.786 -11.766 3.027 1.00 90.81 95 ASP A CA 1
ATOM 729 C C . ASP A 1 95 ? 9.729 -10.657 3.149 1.00 90.81 95 ASP A C 1
ATOM 731 O O . ASP A 1 95 ? 8.806 -10.555 2.345 1.00 90.81 95 ASP A O 1
ATOM 735 N N . TYR A 1 96 ? 9.853 -9.811 4.169 1.00 94.19 96 TYR A N 1
ATOM 736 C CA . TYR A 1 96 ? 8.968 -8.684 4.429 1.00 94.19 96 TYR A CA 1
ATOM 737 C C . TYR A 1 96 ? 9.736 -7.518 5.050 1.00 94.19 96 TYR A C 1
ATOM 739 O O . TYR A 1 96 ? 10.803 -7.697 5.646 1.00 94.19 96 TYR A O 1
ATOM 747 N N . VAL A 1 97 ? 9.176 -6.312 4.961 1.00 95.38 97 VAL A N 1
ATOM 748 C CA . VAL A 1 97 ? 9.765 -5.102 5.551 1.00 95.38 97 VAL A CA 1
ATOM 749 C C . VAL A 1 97 ? 8.706 -4.236 6.220 1.00 95.38 97 VAL A C 1
ATOM 751 O O . VAL A 1 97 ? 7.570 -4.134 5.751 1.00 95.38 97 VAL A O 1
ATOM 754 N N . ARG A 1 98 ? 9.075 -3.581 7.324 1.00 95.56 98 ARG A N 1
ATOM 755 C CA . ARG A 1 98 ? 8.233 -2.539 7.917 1.00 95.56 98 ARG A CA 1
ATOM 756 C C . ARG A 1 98 ? 8.146 -1.367 6.951 1.00 95.56 98 ARG A C 1
ATOM 758 O O . ARG A 1 98 ? 9.162 -0.913 6.437 1.00 95.56 98 ARG A O 1
ATOM 765 N N . SER A 1 99 ? 6.941 -0.866 6.741 1.00 95.50 99 SER A N 1
ATOM 766 C CA . SER A 1 99 ? 6.691 0.192 5.765 1.00 95.50 99 SER A CA 1
ATOM 767 C C . SER A 1 99 ? 5.605 1.149 6.242 1.00 95.50 99 SER A C 1
ATOM 769 O O . SER A 1 99 ? 5.015 0.954 7.304 1.00 95.50 99 SER A O 1
ATOM 771 N N . PHE A 1 100 ? 5.386 2.201 5.466 1.00 92.56 100 PHE A N 1
ATOM 772 C CA . PHE A 1 100 ? 4.304 3.168 5.611 1.00 92.56 100 PHE A CA 1
ATOM 773 C C . PHE A 1 100 ? 3.634 3.294 4.237 1.00 92.56 100 PHE A C 1
ATOM 775 O O . PHE A 1 100 ? 3.893 4.233 3.493 1.00 92.56 100 PHE A O 1
ATOM 782 N N . GLY A 1 101 ? 2.930 2.238 3.823 1.00 78.12 101 GLY A N 1
ATOM 783 C CA . GLY A 1 101 ? 2.523 2.040 2.430 1.00 78.12 101 GLY A CA 1
ATOM 784 C C . GLY A 1 101 ? 1.461 3.036 1.984 1.00 78.12 101 GLY A C 1
ATOM 785 O O . GLY A 1 101 ? 0.427 3.131 2.632 1.00 78.12 101 GLY A O 1
ATOM 786 N N . ALA A 1 102 ? 1.684 3.726 0.863 1.00 77.62 102 ALA A N 1
ATOM 787 C CA . ALA A 1 102 ? 0.708 4.637 0.273 1.00 77.62 102 ALA A CA 1
ATOM 788 C C . ALA A 1 102 ? 0.195 4.054 -1.051 1.00 77.62 102 ALA A C 1
ATOM 790 O O . ALA A 1 102 ? 0.861 4.137 -2.084 1.00 77.62 102 ALA A O 1
ATOM 791 N N . GLY A 1 103 ? -0.963 3.406 -0.968 1.00 85.00 103 GLY A N 1
ATOM 792 C CA . GLY A 1 103 ? -1.654 2.749 -2.073 1.00 85.00 103 GLY A CA 1
ATOM 793 C C . GLY A 1 103 ? -2.419 1.520 -1.580 1.00 85.00 103 GLY A C 1
ATOM 794 O O . GLY A 1 103 ? -1.972 0.845 -0.652 1.00 85.00 103 GLY A O 1
ATOM 795 N N . LEU A 1 104 ? -3.567 1.229 -2.195 1.00 95.25 104 LEU A N 1
ATOM 796 C CA . LEU A 1 104 ? -4.443 0.106 -1.828 1.00 95.25 104 LEU A CA 1
ATOM 797 C C . LEU A 1 104 ? -4.539 -0.964 -2.929 1.00 95.25 104 LEU A C 1
ATOM 799 O O . LEU A 1 104 ? -5.394 -1.838 -2.858 1.00 95.25 104 LEU A O 1
ATOM 803 N N . GLY A 1 105 ? -3.630 -0.948 -3.912 1.00 96.44 105 GLY A N 1
ATOM 804 C CA . GLY A 1 105 ? -3.692 -1.845 -5.071 1.00 96.44 105 GLY A CA 1
ATOM 805 C C . GLY A 1 105 ? -3.660 -3.336 -4.725 1.00 96.44 105 GLY A C 1
ATOM 806 O O . GLY A 1 105 ? -4.298 -4.140 -5.391 1.00 96.44 105 GLY A O 1
ATOM 807 N N . CYS A 1 106 ? -2.953 -3.719 -3.665 1.00 98.31 106 CYS A N 1
ATOM 808 C CA . CYS A 1 106 ? -3.009 -5.059 -3.088 1.00 98.31 106 CYS A CA 1
ATOM 809 C C . CYS A 1 106 ? -2.716 -4.932 -1.594 1.00 98.31 106 CYS A C 1
ATOM 811 O O . CYS A 1 106 ? -1.569 -4.704 -1.199 1.00 98.31 106 CYS A O 1
ATOM 813 N N . THR A 1 107 ? -3.747 -4.948 -0.749 1.00 98.62 107 THR A N 1
ATOM 814 C CA . THR A 1 107 ? -3.587 -4.644 0.682 1.00 98.62 107 THR A CA 1
ATOM 815 C C . THR A 1 107 ? -4.588 -5.398 1.542 1.00 98.62 107 THR A C 1
ATOM 817 O O . THR A 1 107 ? -5.796 -5.253 1.381 1.00 98.62 107 THR A O 1
ATOM 820 N N . LEU A 1 108 ? -4.079 -6.176 2.494 1.00 98.69 108 LEU A N 1
ATOM 821 C CA . LEU A 1 108 ? -4.858 -6.818 3.544 1.00 98.69 108 LEU A CA 1
ATOM 822 C C . LEU A 1 108 ? -4.909 -5.905 4.773 1.00 98.69 108 LEU A C 1
ATOM 824 O O . LEU A 1 108 ? -3.869 -5.498 5.290 1.00 98.69 108 LEU A O 1
ATOM 828 N N . ILE A 1 109 ? -6.112 -5.612 5.256 1.00 98.75 109 ILE A N 1
ATOM 829 C CA . ILE A 1 109 ? -6.359 -4.753 6.415 1.00 98.75 109 ILE A CA 1
ATOM 830 C C . ILE A 1 109 ? -7.175 -5.541 7.434 1.00 98.75 109 ILE A C 1
ATOM 832 O O . ILE A 1 109 ? -8.318 -5.916 7.168 1.00 98.75 109 ILE A O 1
ATOM 836 N N . HIS A 1 110 ? -6.616 -5.778 8.618 1.00 98.69 110 HIS A N 1
ATOM 837 C CA . HIS A 1 110 ? -7.342 -6.481 9.671 1.00 98.69 110 HIS A CA 1
ATOM 838 C C . HIS A 1 110 ? -8.489 -5.645 10.243 1.00 98.69 110 HIS A C 1
ATOM 840 O O . HIS A 1 110 ? -8.387 -4.424 10.384 1.00 98.69 110 HIS A O 1
ATOM 846 N N . ARG A 1 111 ? -9.565 -6.325 10.658 1.00 98.56 111 ARG A N 1
ATOM 847 C CA . ARG A 1 111 ? -10.779 -5.714 11.213 1.00 98.56 111 ARG A CA 1
ATOM 848 C C . ARG A 1 111 ? -10.487 -4.674 12.294 1.00 98.56 111 ARG A C 1
ATOM 850 O O . ARG A 1 111 ? -11.053 -3.590 12.244 1.00 98.56 111 ARG A O 1
ATOM 857 N N . ARG A 1 112 ? -9.558 -4.957 13.215 1.00 98.50 112 ARG A N 1
ATOM 858 C CA . ARG A 1 112 ? -9.191 -4.027 14.302 1.00 98.50 112 ARG A CA 1
ATOM 859 C C . ARG A 1 112 ? -8.681 -2.667 13.814 1.00 98.50 112 ARG A C 1
ATOM 861 O O . ARG A 1 112 ? -8.829 -1.676 14.518 1.00 98.50 112 ARG A O 1
ATOM 868 N N . VAL A 1 113 ? -8.091 -2.613 12.619 1.00 98.69 113 VAL A N 1
ATOM 869 C CA . VAL A 1 113 ? -7.673 -1.362 11.974 1.00 98.69 113 VAL A CA 1
ATOM 870 C C . VAL A 1 113 ? -8.892 -0.648 11.401 1.00 98.69 113 VAL A C 1
ATOM 872 O O . VAL A 1 113 ? -9.082 0.541 11.646 1.00 98.69 113 VAL A O 1
ATOM 875 N N . LEU A 1 114 ? -9.749 -1.386 10.690 1.00 98.75 114 LEU A N 1
ATOM 876 C CA . LEU A 1 114 ? -10.983 -0.863 10.104 1.00 98.75 114 LEU A CA 1
ATOM 877 C C . LEU A 1 114 ? -11.914 -0.293 11.175 1.00 98.75 114 LEU A C 1
ATOM 879 O O . LEU A 1 114 ? -12.493 0.759 10.967 1.00 98.75 114 LEU A O 1
ATOM 883 N N . GLU A 1 115 ? -12.027 -0.913 12.346 1.00 98.62 115 GLU A N 1
ATOM 884 C CA . GLU A 1 115 ? -12.840 -0.398 13.458 1.00 98.62 115 GLU A CA 1
ATOM 885 C C . GLU A 1 115 ? -12.388 0.990 13.936 1.00 98.62 115 GLU A C 1
ATOM 887 O O . GLU A 1 115 ? -13.225 1.785 14.357 1.00 98.62 115 GLU A O 1
ATOM 892 N N . GLN A 1 116 ? -11.093 1.303 13.823 1.00 98.56 116 GLN A N 1
ATOM 893 C CA . GLN A 1 116 ? -10.505 2.559 14.299 1.00 98.56 116 GLN A CA 1
ATOM 894 C C . GLN A 1 116 ? -10.349 3.621 13.206 1.00 98.56 116 GLN A C 1
ATOM 896 O O . GLN A 1 116 ? -10.347 4.810 13.515 1.00 98.56 116 GLN A O 1
ATOM 901 N N . ILE A 1 117 ? -10.190 3.213 11.944 1.00 98.38 117 ILE A N 1
ATOM 902 C CA . ILE A 1 117 ? -9.821 4.114 10.848 1.00 98.38 117 ILE A CA 1
ATOM 903 C C . ILE A 1 117 ? -10.913 4.130 9.784 1.00 98.38 117 ILE A C 1
ATOM 905 O O . ILE A 1 117 ? -11.261 3.100 9.203 1.00 98.38 117 ILE A O 1
ATOM 909 N N . GLU A 1 118 ? -11.423 5.327 9.515 1.00 98.00 118 GLU A N 1
ATOM 910 C CA . GLU A 1 118 ? -12.251 5.644 8.354 1.00 98.00 118 GLU A CA 1
ATOM 911 C C . GLU A 1 118 ? -11.365 6.189 7.223 1.00 98.00 118 GLU A C 1
ATOM 913 O O . GLU A 1 118 ? -10.401 6.920 7.466 1.00 98.00 118 GLU A O 1
ATOM 918 N N . PHE A 1 119 ? -11.677 5.845 5.974 1.00 97.88 119 PHE A N 1
ATOM 919 C CA . PHE A 1 119 ? -10.952 6.362 4.819 1.00 97.88 119 PHE A CA 1
ATOM 920 C C . PHE A 1 119 ? -11.345 7.821 4.566 1.00 97.88 119 PHE A C 1
ATOM 922 O O . PHE A 1 119 ? -12.518 8.146 4.410 1.00 97.88 119 PHE A O 1
ATOM 929 N N . ARG A 1 120 ? -10.359 8.718 4.500 1.00 96.31 120 ARG A N 1
ATOM 930 C CA . ARG A 1 120 ? -10.573 10.167 4.350 1.00 96.31 120 ARG A CA 1
ATOM 931 C C . ARG A 1 120 ? -9.563 10.789 3.401 1.00 96.31 120 ARG A C 1
ATOM 933 O O . ARG A 1 120 ? -8.461 10.279 3.270 1.00 96.31 120 ARG A O 1
ATOM 940 N N . HIS A 1 121 ? -9.884 11.932 2.810 1.00 94.38 121 HIS A N 1
ATOM 941 C CA . HIS A 1 121 ? -8.941 12.755 2.046 1.00 94.38 121 HIS A CA 1
ATOM 942 C C . HIS A 1 121 ? -9.002 14.213 2.519 1.00 94.38 121 HIS A C 1
ATOM 944 O O . HIS A 1 121 ? -9.890 14.599 3.274 1.00 94.38 121 HIS A O 1
ATOM 950 N N . ASN A 1 122 ? -8.061 15.043 2.067 1.00 92.62 122 ASN A N 1
ATOM 951 C CA . ASN A 1 122 ? -8.056 16.495 2.325 1.00 92.62 122 ASN A CA 1
ATOM 952 C C . ASN A 1 122 ? -8.331 17.332 1.058 1.00 92.62 122 ASN A C 1
ATOM 954 O O . ASN A 1 122 ? -8.076 18.53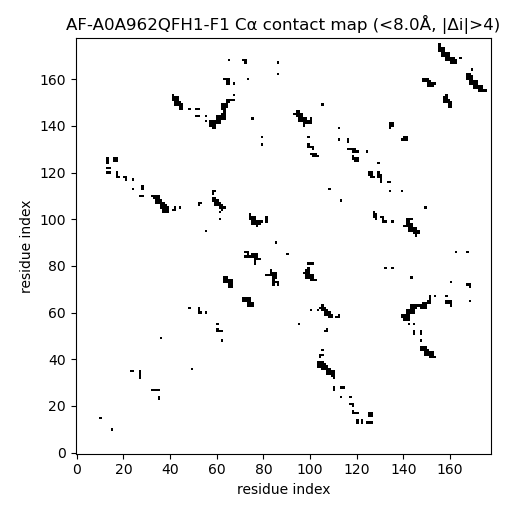2 1.038 1.00 92.62 122 ASN A O 1
ATOM 958 N N . GLY A 1 123 ? -8.772 16.682 -0.023 1.00 90.31 123 GLY A N 1
ATOM 959 C CA . GLY A 1 123 ? -9.042 17.315 -1.321 1.00 90.31 123 GLY A CA 1
ATOM 960 C C . GLY A 1 123 ? -7.804 17.486 -2.209 1.00 90.31 123 GLY A C 1
ATOM 961 O O . GLY A 1 123 ? -7.941 17.842 -3.373 1.00 90.31 123 GLY A O 1
ATOM 962 N N . GLN A 1 124 ? -6.607 17.194 -1.690 1.00 89.62 124 GLN A N 1
ATOM 963 C CA . GLN A 1 124 ? -5.350 17.210 -2.449 1.00 89.62 124 GLN A CA 1
ATOM 964 C C . GLN A 1 124 ? -4.714 15.819 -2.525 1.00 89.62 124 GLN A C 1
ATOM 966 O O . GLN A 1 124 ? -4.155 15.438 -3.549 1.00 89.62 124 GLN A O 1
ATOM 971 N N . THR A 1 125 ? -4.815 15.054 -1.442 1.00 90.44 125 THR A N 1
ATOM 972 C CA . THR A 1 125 ? -4.184 13.746 -1.277 1.00 90.44 125 THR A CA 1
ATOM 973 C C . THR A 1 125 ? -5.248 12.681 -1.058 1.00 90.44 125 THR A C 1
ATOM 975 O O . THR A 1 125 ? -6.181 12.899 -0.283 1.00 90.44 125 THR A O 1
ATOM 978 N N . GLY A 1 126 ? -5.097 11.544 -1.741 1.00 92.62 126 GLY A N 1
ATOM 979 C CA . GLY A 1 126 ? -6.022 10.415 -1.697 1.00 92.62 126 GLY A CA 1
ATOM 980 C C . GLY A 1 126 ? -6.137 9.740 -0.332 1.00 92.62 126 GLY A C 1
ATOM 981 O O . GLY A 1 126 ? -5.364 9.992 0.597 1.00 92.62 126 GLY A O 1
ATOM 982 N N . SER A 1 127 ? -7.156 8.889 -0.216 1.00 95.44 127 SER A N 1
ATOM 983 C CA . SER A 1 127 ? -7.489 8.206 1.033 1.00 95.44 127 SER A CA 1
ATOM 984 C C . SER A 1 127 ? -6.506 7.123 1.442 1.00 95.44 127 SER A C 1
ATOM 986 O O . SER A 1 127 ? -6.373 6.840 2.624 1.00 95.44 127 SER A O 1
ATOM 988 N N . ASP A 1 128 ? -5.816 6.534 0.476 1.00 94.75 128 ASP A N 1
ATOM 989 C CA . ASP A 1 128 ? -4.743 5.567 0.677 1.00 94.75 128 ASP A CA 1
ATOM 990 C C . ASP A 1 128 ? -3.573 6.158 1.482 1.00 94.75 128 ASP A C 1
ATOM 992 O O . ASP A 1 128 ? -3.109 5.562 2.453 1.00 94.75 128 ASP A O 1
ATOM 996 N N . TRP A 1 129 ? -3.149 7.372 1.136 1.00 95.56 129 TRP A N 1
ATOM 997 C CA . TRP A 1 129 ? -2.077 8.086 1.823 1.00 95.56 129 TRP A CA 1
ATOM 998 C C . TRP A 1 129 ? -2.458 8.446 3.261 1.00 95.56 129 TRP A C 1
ATOM 1000 O O . TRP A 1 129 ? -1.688 8.234 4.199 1.00 95.56 129 TRP A O 1
ATOM 1010 N N . TRP A 1 130 ? -3.663 8.987 3.455 1.00 96.50 130 TRP A N 1
ATOM 1011 C CA . TRP A 1 130 ? -4.147 9.337 4.790 1.00 96.50 130 TRP A CA 1
ATOM 1012 C C . TRP A 1 130 ? -4.395 8.108 5.656 1.00 96.50 130 TRP A C 1
ATOM 1014 O O . TRP A 1 130 ? -4.054 8.140 6.834 1.00 96.50 130 TRP A O 1
ATOM 1024 N N . PHE A 1 131 ? -4.880 7.013 5.072 1.00 97.75 131 PHE A N 1
ATOM 1025 C CA . PHE A 1 131 ? -5.004 5.735 5.762 1.00 97.75 131 PHE A CA 1
ATOM 1026 C C . PHE A 1 131 ? -3.649 5.246 6.294 1.00 97.75 131 PHE A C 1
ATOM 1028 O O . PHE A 1 131 ? -3.551 4.874 7.460 1.00 97.75 131 PHE A O 1
ATOM 1035 N N . ALA A 1 132 ? -2.585 5.310 5.488 1.00 97.25 132 ALA A N 1
ATOM 1036 C CA . ALA A 1 132 ? -1.233 4.926 5.906 1.00 97.25 132 ALA A CA 1
ATOM 1037 C C . ALA A 1 132 ? -0.716 5.763 7.089 1.00 97.25 132 ALA A C 1
ATOM 1039 O O . ALA A 1 132 ? -0.153 5.235 8.058 1.00 97.25 132 ALA A O 1
ATOM 1040 N N . ILE A 1 133 ? -0.937 7.082 7.021 1.00 96.50 133 ILE A N 1
ATOM 1041 C CA . ILE A 1 133 ? -0.590 8.030 8.087 1.00 96.50 133 ILE A CA 1
ATOM 1042 C C . ILE A 1 133 ? -1.369 7.710 9.358 1.00 96.50 133 ILE A C 1
ATOM 1044 O O . ILE A 1 133 ? -0.774 7.628 10.433 1.00 96.50 133 ILE A O 1
ATOM 1048 N N . ASP A 1 134 ? -2.680 7.521 9.243 1.00 97.50 134 ASP A N 1
ATOM 1049 C CA . ASP A 1 134 ? -3.548 7.245 10.380 1.00 97.50 134 ASP A CA 1
ATOM 1050 C C . ASP A 1 134 ? -3.174 5.910 11.012 1.00 97.50 134 ASP A C 1
ATOM 1052 O O . ASP A 1 134 ? -2.932 5.861 12.217 1.00 97.50 134 ASP A O 1
ATOM 1056 N N . ALA A 1 135 ? -2.966 4.864 10.212 1.00 97.94 135 ALA A N 1
ATOM 1057 C CA . ALA A 1 135 ? -2.501 3.574 10.701 1.00 97.94 135 ALA A CA 1
ATOM 1058 C C . ALA A 1 135 ? -1.188 3.710 11.487 1.00 97.94 135 ALA A C 1
ATOM 1060 O O . ALA A 1 135 ? -1.041 3.145 12.570 1.00 97.94 135 ALA A O 1
ATOM 1061 N N . ALA A 1 136 ? -0.251 4.527 11.001 1.00 97.12 136 ALA A N 1
ATOM 1062 C CA . ALA A 1 136 ? 0.997 4.798 11.705 1.00 97.12 136 ALA A CA 1
ATOM 1063 C C . ALA A 1 136 ? 0.803 5.617 12.992 1.00 97.12 136 ALA A C 1
ATOM 1065 O O . ALA A 1 136 ? 1.547 5.423 13.954 1.00 97.12 136 ALA A O 1
ATOM 1066 N N . ASN A 1 137 ? -0.150 6.549 13.015 1.00 97.12 137 ASN A N 1
ATOM 1067 C CA . ASN A 1 137 ? -0.453 7.391 14.174 1.00 97.12 137 ASN A CA 1
ATOM 1068 C C . ASN A 1 137 ? -1.178 6.621 15.282 1.00 97.12 137 ASN A C 1
ATOM 1070 O O . ASN A 1 137 ? -0.870 6.833 16.451 1.00 97.12 137 ASN A O 1
ATOM 1074 N N . TYR A 1 138 ? -2.057 5.686 14.921 1.00 97.88 138 TYR A N 1
ATOM 1075 C CA . TYR A 1 138 ? -2.686 4.742 15.849 1.00 97.88 138 TYR A CA 1
ATOM 1076 C C . TYR A 1 138 ? -1.737 3.624 16.313 1.00 97.88 138 TYR A C 1
ATOM 1078 O O . TYR A 1 138 ? -2.100 2.813 17.160 1.00 97.88 138 TYR A O 1
ATOM 1086 N N . GLY A 1 139 ? -0.508 3.574 15.785 1.00 97.31 139 GLY A N 1
ATOM 1087 C CA . GLY A 1 139 ? 0.502 2.592 16.178 1.00 97.31 139 GLY A CA 1
ATOM 1088 C C . GLY A 1 139 ? 0.318 1.207 15.551 1.00 97.31 139 GLY A C 1
ATOM 1089 O O . GLY A 1 139 ? 0.974 0.258 15.981 1.00 97.31 139 GLY A O 1
ATOM 1090 N N . PHE A 1 140 ? -0.524 1.078 14.524 1.00 98.19 140 PHE A N 1
ATOM 1091 C CA . PHE A 1 140 ? -0.707 -0.174 13.798 1.00 98.19 140 PHE A CA 1
ATOM 1092 C C . PHE A 1 140 ? 0.546 -0.552 13.000 1.00 98.19 140 PHE A C 1
ATOM 1094 O O . PHE A 1 140 ? 1.231 0.285 12.397 1.00 98.19 140 PHE A O 1
ATOM 1101 N N . ARG A 1 141 ? 0.862 -1.850 12.994 1.00 97.94 141 ARG A N 1
ATOM 1102 C CA . ARG A 1 141 ? 2.036 -2.396 12.312 1.00 97.94 141 ARG A CA 1
ATOM 1103 C C . ARG A 1 141 ? 1.776 -2.569 10.815 1.00 97.94 141 ARG A C 1
ATOM 1105 O O . ARG A 1 141 ? 1.103 -3.502 10.398 1.00 97.94 141 ARG A O 1
ATOM 1112 N N . GLN A 1 142 ? 2.404 -1.720 10.016 1.00 98.31 142 GLN A N 1
ATOM 1113 C CA . GLN A 1 142 ? 2.371 -1.772 8.554 1.00 98.31 142 GLN A CA 1
ATOM 1114 C C . GLN A 1 142 ? 3.591 -2.516 7.988 1.00 98.31 142 GLN A C 1
ATOM 1116 O O . GLN A 1 142 ? 4.731 -2.240 8.383 1.00 98.31 142 GLN A O 1
ATOM 1121 N N . MET A 1 143 ? 3.366 -3.458 7.069 1.00 97.81 143 MET A N 1
ATOM 1122 C CA . MET A 1 143 ? 4.411 -4.304 6.477 1.00 97.81 143 MET A CA 1
ATOM 1123 C C . MET A 1 143 ? 4.159 -4.550 4.985 1.00 97.81 143 MET A C 1
ATOM 1125 O O . MET A 1 143 ? 3.025 -4.791 4.595 1.00 97.81 143 MET A O 1
ATOM 1129 N N . HIS A 1 144 ? 5.204 -4.556 4.161 1.00 97.50 144 HIS A N 1
ATOM 1130 C CA . HIS A 1 144 ? 5.135 -5.091 2.797 1.00 97.50 144 HIS A CA 1
ATOM 1131 C C . HIS A 1 144 ? 5.667 -6.526 2.782 1.00 97.50 144 HIS A C 1
ATOM 1133 O O . HIS A 1 144 ? 6.712 -6.783 3.384 1.00 97.50 144 HIS A O 1
ATOM 1139 N N . ASP A 1 145 ? 4.979 -7.433 2.086 1.00 96.94 145 ASP A N 1
ATOM 1140 C CA . ASP A 1 145 ? 5.517 -8.743 1.701 1.00 96.94 145 ASP A CA 1
ATOM 1141 C C . ASP A 1 145 ? 6.301 -8.586 0.389 1.00 96.94 145 ASP A C 1
ATOM 1143 O O . ASP A 1 145 ? 5.730 -8.258 -0.653 1.00 96.94 145 ASP A O 1
ATOM 1147 N N . LEU A 1 146 ? 7.614 -8.815 0.446 1.00 95.56 146 LEU A N 1
ATOM 1148 C CA . LEU A 1 146 ? 8.528 -8.615 -0.680 1.00 95.56 146 LEU A CA 1
ATOM 1149 C C . LEU A 1 146 ? 8.487 -9.756 -1.704 1.00 95.56 146 LEU A C 1
ATOM 1151 O O . LEU A 1 146 ? 8.972 -9.582 -2.818 1.00 95.56 146 LEU A O 1
ATOM 1155 N N . GLY A 1 147 ? 7.885 -10.899 -1.367 1.00 95.31 147 GLY A N 1
ATOM 1156 C CA . GLY A 1 147 ? 7.610 -11.971 -2.324 1.00 95.31 147 GLY A CA 1
ATOM 1157 C C . GLY A 1 147 ? 6.184 -11.953 -2.883 1.00 95.31 147 GLY A C 1
ATOM 1158 O O . GLY A 1 147 ? 5.913 -12.657 -3.853 1.00 95.31 147 GLY A O 1
ATOM 1159 N N . CYS A 1 148 ? 5.274 -11.138 -2.336 1.00 97.25 148 CYS A N 1
ATOM 1160 C CA . CYS A 1 148 ? 3.963 -10.869 -2.934 1.00 97.25 148 CYS A CA 1
ATOM 1161 C C . CYS A 1 148 ? 4.082 -9.790 -4.028 1.00 97.25 148 CYS A C 1
ATOM 1163 O O . CYS A 1 148 ? 3.514 -8.699 -3.923 1.00 97.25 148 CYS A O 1
ATOM 1165 N N . VAL A 1 149 ? 4.867 -10.084 -5.067 1.00 97.62 149 VAL A N 1
ATOM 1166 C CA . VAL A 1 149 ? 5.153 -9.159 -6.172 1.00 97.62 149 VAL A CA 1
ATOM 1167 C C . VAL A 1 149 ? 3.945 -9.069 -7.101 1.00 97.62 149 VAL A C 1
ATOM 1169 O O . VAL A 1 149 ? 3.557 -10.050 -7.733 1.00 97.62 149 VAL A O 1
ATOM 1172 N N . CYS A 1 150 ? 3.360 -7.881 -7.188 1.00 98.50 150 CYS A N 1
ATOM 1173 C CA . CYS A 1 150 ? 2.185 -7.587 -7.991 1.00 98.50 150 CYS A CA 1
ATOM 1174 C C . CYS A 1 150 ? 2.567 -6.723 -9.202 1.00 98.50 150 CYS A C 1
ATOM 1176 O O . CYS A 1 150 ? 3.398 -5.815 -9.110 1.00 98.50 150 CYS A O 1
ATOM 1178 N N . GLY A 1 151 ? 1.936 -6.998 -10.339 1.00 98.25 151 GLY A N 1
ATOM 1179 C CA . GLY A 1 151 ? 2.063 -6.206 -11.555 1.00 98.25 151 GLY A CA 1
ATOM 1180 C C . GLY A 1 151 ? 1.041 -5.074 -11.574 1.00 98.25 151 GLY A C 1
ATOM 1181 O O . GLY A 1 151 ? -0.116 -5.294 -11.230 1.00 98.25 151 GLY A O 1
ATOM 1182 N N . HIS A 1 152 ? 1.447 -3.879 -11.995 1.00 97.44 152 HIS A N 1
ATOM 1183 C CA . HIS A 1 152 ? 0.559 -2.726 -12.151 1.00 97.44 152 HIS A CA 1
ATOM 1184 C C . HIS A 1 152 ? 0.294 -2.487 -13.640 1.00 97.44 152 HIS A C 1
ATOM 1186 O O . HIS A 1 152 ? 1.210 -2.152 -14.398 1.00 97.44 152 HIS A O 1
ATOM 1192 N N . ILE A 1 153 ? -0.948 -2.694 -14.071 1.00 96.88 153 ILE A N 1
ATOM 1193 C CA . ILE A 1 153 ? -1.383 -2.523 -15.456 1.00 96.88 153 ILE A CA 1
ATOM 1194 C C . ILE A 1 153 ? -1.394 -1.030 -15.801 1.00 96.88 153 ILE A C 1
ATOM 1196 O O . ILE A 1 153 ? -2.010 -0.195 -15.135 1.00 96.88 153 ILE A O 1
ATOM 1200 N N . ASP A 1 154 ? -0.730 -0.694 -16.898 1.00 94.69 154 ASP A N 1
ATOM 1201 C CA . ASP A 1 154 ? -0.719 0.633 -17.495 1.00 94.69 154 ASP A CA 1
ATOM 1202 C C . ASP A 1 154 ? -0.948 0.503 -19.001 1.00 94.69 154 ASP A C 1
ATOM 1204 O O . ASP A 1 154 ? -0.028 0.242 -19.773 1.00 94.69 154 ASP A O 1
ATOM 1208 N N . ARG A 1 155 ? -2.201 0.676 -19.434 1.00 91.94 155 ARG A N 1
ATOM 1209 C CA . ARG A 1 155 ? -2.615 0.511 -20.837 1.00 91.94 155 ARG A CA 1
ATOM 1210 C C . ARG A 1 155 ? -2.275 -0.895 -21.353 1.00 91.94 155 ARG A C 1
ATOM 1212 O O . ARG A 1 155 ? -2.857 -1.860 -20.887 1.00 91.94 155 ARG A O 1
ATOM 1219 N N . ASN A 1 156 ? -1.359 -1.013 -22.311 1.00 93.69 156 ASN A N 1
ATOM 1220 C CA . ASN A 1 156 ? -0.949 -2.258 -22.964 1.00 93.69 156 ASN A CA 1
ATOM 1221 C C . ASN A 1 156 ? 0.333 -2.864 -22.365 1.00 93.69 156 ASN A C 1
ATOM 1223 O O . ASN A 1 156 ? 1.031 -3.632 -23.026 1.00 93.69 156 ASN A O 1
ATOM 1227 N N . ARG A 1 157 ? 0.685 -2.489 -21.134 1.00 95.50 157 ARG A N 1
ATOM 1228 C CA . ARG A 1 157 ? 1.862 -3.002 -20.431 1.00 95.50 157 ARG A CA 1
ATOM 1229 C C . ARG A 1 157 ? 1.578 -3.230 -18.952 1.00 95.50 157 ARG A C 1
ATOM 1231 O O . ARG A 1 157 ? 0.658 -2.639 -18.394 1.00 95.50 157 ARG A O 1
ATOM 1238 N N . VAL A 1 158 ? 2.405 -4.049 -18.319 1.00 97.56 158 VAL A N 1
ATOM 1239 C CA . VAL A 1 158 ? 2.416 -4.282 -16.872 1.00 97.56 158 VAL A CA 1
ATOM 1240 C C . VAL A 1 158 ? 3.789 -3.921 -16.336 1.00 97.56 158 VAL A C 1
ATOM 1242 O O . VAL A 1 158 ? 4.808 -4.344 -16.886 1.00 97.56 158 VAL A O 1
ATOM 1245 N N . LEU A 1 159 ? 3.815 -3.121 -15.276 1.00 97.88 159 LEU A N 1
ATOM 1246 C CA . LEU A 1 159 ? 5.033 -2.784 -14.560 1.00 97.88 159 LEU A CA 1
ATOM 1247 C C . LEU A 1 159 ? 5.177 -3.715 -13.357 1.00 97.88 159 LEU A C 1
ATOM 1249 O O . LEU A 1 159 ? 4.259 -3.821 -12.544 1.00 97.88 159 LEU A O 1
ATOM 1253 N N . TRP A 1 160 ? 6.332 -4.358 -13.230 1.00 97.94 160 TRP A N 1
ATOM 1254 C CA . TRP A 1 160 ? 6.626 -5.308 -12.160 1.00 97.94 160 TRP A CA 1
ATOM 1255 C C . TRP A 1 160 ? 7.842 -4.842 -11.362 1.00 97.94 160 TRP A C 1
ATOM 1257 O O . TRP A 1 160 ? 8.865 -4.555 -11.985 1.00 97.94 160 TRP A O 1
ATOM 1267 N N . PRO A 1 161 ? 7.787 -4.802 -10.018 1.00 96.44 161 PRO A N 1
ATOM 1268 C CA . PRO A 1 161 ? 8.988 -4.649 -9.202 1.00 96.44 161 PRO A CA 1
ATOM 1269 C C . PRO A 1 161 ? 10.041 -5.694 -9.580 1.00 96.44 161 PRO A C 1
ATOM 1271 O O . PRO A 1 161 ? 9.724 -6.880 -9.684 1.00 96.44 161 PRO A O 1
ATOM 1274 N N . ASP A 1 162 ? 11.281 -5.257 -9.787 1.00 95.12 162 ASP A N 1
ATOM 1275 C CA . ASP A 1 162 ? 12.383 -6.142 -10.157 1.00 95.12 162 ASP A CA 1
ATOM 1276 C C . ASP A 1 162 ? 13.724 -5.578 -9.678 1.00 95.12 162 ASP A C 1
ATOM 1278 O O . ASP A 1 162 ? 14.336 -4.728 -10.324 1.00 95.12 162 ASP A O 1
ATOM 1282 N N . ALA A 1 163 ? 14.191 -6.087 -8.537 1.00 92.38 163 ALA A N 1
ATOM 1283 C CA . ALA A 1 163 ? 15.448 -5.676 -7.915 1.00 92.38 163 ALA A CA 1
ATOM 1284 C C . ALA A 1 163 ? 16.704 -6.065 -8.718 1.00 92.38 163 ALA A C 1
ATOM 1286 O O . ALA A 1 163 ? 17.805 -5.682 -8.334 1.00 92.38 163 ALA A O 1
ATOM 1287 N N . SER A 1 164 ? 16.567 -6.862 -9.785 1.00 92.12 164 SER A N 1
ATOM 1288 C CA . SER A 1 164 ? 17.691 -7.256 -10.642 1.00 92.12 164 SER A CA 1
ATOM 1289 C C . SER A 1 164 ? 17.989 -6.250 -11.760 1.00 92.12 164 SER A C 1
ATOM 1291 O O . SER A 1 164 ? 19.013 -6.368 -12.433 1.00 92.12 164 SER A O 1
ATOM 1293 N N . THR A 1 165 ? 17.114 -5.260 -11.948 1.00 92.69 165 THR A N 1
ATOM 1294 C CA . THR A 1 165 ? 17.242 -4.206 -12.966 1.00 92.69 165 THR A CA 1
ATOM 1295 C C . THR A 1 165 ? 17.786 -2.914 -12.359 1.00 92.69 165 THR A C 1
ATOM 1297 O O . THR A 1 165 ? 17.583 -2.652 -11.175 1.00 92.69 165 THR A O 1
ATOM 1300 N N . GLU A 1 166 ? 18.448 -2.076 -13.162 1.00 90.88 166 GLU A N 1
ATOM 1301 C CA . GLU A 1 166 ? 18.937 -0.762 -12.710 1.00 90.88 166 GLU A CA 1
ATOM 1302 C C . GLU A 1 166 ? 17.774 0.174 -12.348 1.00 90.88 166 GLU A C 1
ATOM 1304 O O . GLU A 1 166 ? 17.828 0.918 -11.369 1.00 90.88 166 GLU A O 1
ATOM 1309 N N . GLU A 1 167 ? 16.683 0.093 -13.104 1.00 92.06 167 GLU A N 1
ATOM 1310 C CA . GLU A 1 167 ? 15.469 0.871 -12.888 1.00 92.06 167 GLU A CA 1
ATOM 1311 C C . GLU A 1 167 ? 14.635 0.370 -11.703 1.00 92.06 167 GLU A C 1
ATOM 1313 O O . GLU A 1 167 ? 13.682 1.040 -11.307 1.00 92.06 167 GLU A O 1
ATOM 1318 N N . MET A 1 168 ? 14.988 -0.783 -11.123 1.00 94.81 168 MET A N 1
ATOM 1319 C CA . MET A 1 168 ? 14.262 -1.478 -10.056 1.00 94.81 168 MET A CA 1
ATOM 1320 C C . MET A 1 168 ? 12.862 -1.972 -10.466 1.00 94.81 168 MET A C 1
ATOM 1322 O O . MET A 1 168 ? 12.071 -2.397 -9.622 1.00 94.81 168 MET A O 1
ATOM 1326 N N . TYR A 1 169 ? 12.519 -1.958 -11.752 1.00 96.25 169 TYR A N 1
ATOM 1327 C CA . TYR A 1 169 ? 11.290 -2.546 -12.278 1.00 96.25 169 TYR A CA 1
ATOM 1328 C C . TYR A 1 169 ? 11.487 -3.020 -13.716 1.00 96.25 169 TYR A C 1
ATOM 1330 O O . TYR A 1 169 ? 12.266 -2.453 -14.478 1.00 96.25 169 TYR A O 1
ATOM 1338 N N . ARG A 1 170 ? 10.712 -4.027 -14.116 1.00 96.44 170 ARG A N 1
ATOM 1339 C CA . ARG A 1 170 ? 10.625 -4.486 -15.506 1.00 96.44 170 ARG A CA 1
ATOM 1340 C C . ARG A 1 170 ? 9.261 -4.162 -16.102 1.00 96.44 170 ARG A C 1
ATOM 1342 O O . ARG A 1 170 ? 8.257 -4.064 -15.394 1.00 96.44 170 ARG A O 1
ATOM 1349 N N . VAL A 1 171 ? 9.220 -4.046 -17.425 1.00 97.00 171 VAL A N 1
ATOM 1350 C CA . VAL A 1 171 ? 7.991 -3.812 -18.191 1.00 97.00 171 VAL A CA 1
ATOM 1351 C C . VAL A 1 171 ? 7.677 -5.038 -19.032 1.00 97.00 171 VAL A C 1
ATOM 1353 O O . VAL A 1 171 ? 8.519 -5.522 -19.783 1.00 97.00 171 VAL A O 1
ATOM 1356 N N . GLU A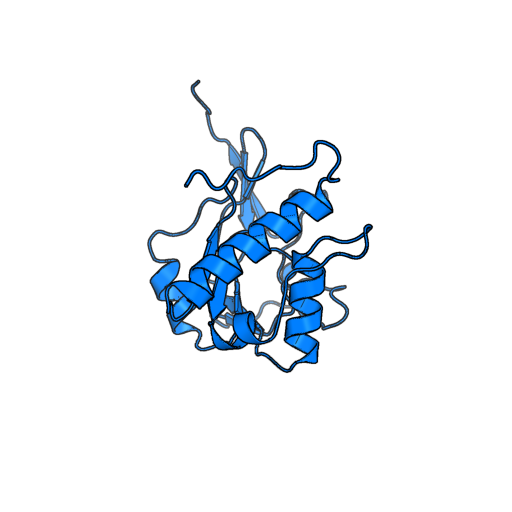 1 172 ? 6.442 -5.511 -18.942 1.00 96.69 172 GLU A N 1
ATOM 1357 C CA . GLU A 1 172 ? 5.915 -6.602 -19.753 1.00 96.69 172 GLU A CA 1
ATOM 1358 C C . GLU A 1 172 ? 4.840 -6.067 -20.697 1.00 96.69 172 GLU A C 1
ATOM 1360 O O . GLU A 1 172 ? 3.898 -5.415 -20.256 1.00 96.69 172 GLU A O 1
ATOM 1365 N N . GLN A 1 173 ? 4.985 -6.296 -22.003 1.00 95.31 173 GLN A N 1
ATOM 1366 C CA . GLN A 1 173 ? 3.975 -5.902 -22.988 1.00 95.31 173 GLN A CA 1
ATOM 1367 C C . GLN A 1 173 ? 2.842 -6.923 -23.001 1.00 95.31 173 GLN A C 1
ATOM 1369 O O . GLN A 1 173 ? 3.096 -8.122 -23.098 1.00 95.31 173 GLN A O 1
ATOM 1374 N N . VAL A 1 174 ? 1.600 -6.447 -22.973 1.00 88.06 174 VAL A N 1
ATOM 1375 C CA . VAL A 1 174 ? 0.413 -7.304 -23.004 1.00 88.06 174 VAL A CA 1
ATOM 1376 C C . VAL A 1 174 ? -0.411 -6.958 -24.230 1.00 88.06 174 VAL A C 1
ATOM 1378 O O . VAL A 1 174 ? -0.728 -5.794 -24.487 1.00 88.06 174 VAL A O 1
ATOM 1381 N N . ARG A 1 175 ? -0.768 -7.983 -25.004 1.00 80.25 175 ARG A N 1
ATOM 1382 C CA . ARG A 1 175 ? -1.779 -7.836 -26.047 1.00 80.25 175 ARG A CA 1
ATOM 1383 C C . ARG A 1 175 ? -3.143 -7.829 -25.377 1.00 80.25 175 ARG A C 1
ATOM 1385 O O . ARG A 1 175 ? -3.531 -8.819 -24.767 1.00 80.25 175 ARG A O 1
ATOM 1392 N N . ILE A 1 176 ? -3.835 -6.701 -25.469 1.00 63.91 176 ILE A N 1
ATOM 1393 C CA . ILE A 1 176 ? -5.258 -6.643 -25.156 1.00 63.91 176 ILE A CA 1
ATOM 1394 C C . ILE A 1 176 ? -5.976 -6.890 -26.474 1.00 63.91 176 ILE A C 1
ATOM 1396 O O . ILE A 1 176 ? -6.131 -5.976 -27.285 1.00 63.91 176 ILE A O 1
ATOM 1400 N N . ASP A 1 177 ? -6.319 -8.150 -26.709 1.00 65.44 177 ASP A N 1
ATOM 1401 C CA . ASP A 1 177 ? -7.209 -8.519 -27.799 1.00 65.44 177 ASP A CA 1
ATOM 1402 C C . ASP A 1 177 ? -8.631 -8.143 -27.338 1.00 65.44 177 ASP A C 1
ATOM 1404 O O . ASP A 1 177 ? -9.155 -8.742 -26.397 1.00 65.44 177 ASP A O 1
ATOM 1408 N N . TYR A 1 178 ? -9.195 -7.076 -27.918 1.00 55.56 178 TYR A N 1
ATOM 1409 C CA . TYR A 1 178 ? -10.589 -6.655 -27.711 1.00 55.56 178 TYR A CA 1
ATOM 1410 C C . TYR A 1 178 ? -11.525 -7.371 -28.685 1.00 55.56 178 TYR A C 1
ATOM 1412 O O . TYR A 1 178 ? -11.134 -7.514 -29.867 1.00 55.56 178 TYR A O 1
#

Sequence (178 aa):
MAIETAVSSNMNRLDDLAWKHNEARRLTLDGGYDALLHIDADMVVPADTVKRLCAVGADVVYGLYVSRQTPSRWLCFVNKAMTTTLDQVPPSNTDYVRSFGAGLGCTLIHRRVLEQIEFRHNGQTGSDWWFAIDAANYGFRQMHDLGCVCGHIDRNRVLWPDASTEEMYRVEQVRIDY

pLDDT: mean 91.44, std 13.44, range [35.09, 98.75]

Secondary structure (DSSP, 8-state):
--------TT--HHHHHHHHHHHHHHHHHHTT-SEEEEE-TTEE--TTHHHHHHHT--SEEEEE-B-SSSS--BS-B-STT---BGGGSPPP-SSEEE------SEEEEEHHHHHH------SSS-HHHHHHHHHHHTT--EEEEEEEE-EEEETTEEEEE-TTSTTSEEEEE-----

Nearest PDB structures (foldseek):
  8b31-assembly1_B  TM=6.018E-01  e=1.872E-02  Thermocrispum agreste DSM 44070
  8b68-assembly1_B  TM=6.211E-01  e=1.995E-02  Thermocrispum agreste DSM 44070
  5z8b-assembly1_A  TM=5.270E-01  e=5.572E-03  Escherichia coli
  5z0a-assembly1_E-2  TM=5.042E-01  e=5.192E-02  Sulfurisphaera tokodaii str. 7
  4jd0-assembly1_A  TM=4.821E-01  e=7.612E-02  Thermotoga maritima MSB8

Mean predicted aligned error: 5.37 Å

Radius of gyration: 16.76 Å; Cα contacts (8 Å, |Δi|>4): 335; chains: 1; bounding box: 59×35×44 Å

Solvent-accessible surface area (backbone atoms only — not comparable to full-atom values): 10197 Å² total; per-residue (Å²): 135,83,86,78,79,80,74,68,96,76,66,50,76,59,55,50,51,19,50,53,51,40,49,54,47,47,53,29,61,77,68,68,44,71,50,46,76,41,66,40,96,50,49,48,70,54,96,55,43,71,64,54,51,66,67,71,75,57,43,31,26,29,46,35,31,39,46,92,53,88,82,52,44,46,49,42,13,66,37,90,83,55,82,46,36,53,80,79,49,84,86,73,98,53,68,51,46,72,32,35,44,52,61,50,50,41,27,40,37,31,35,78,52,53,78,75,51,77,50,42,63,82,90,83,50,53,24,40,48,46,40,29,51,48,39,55,72,76,64,49,47,37,30,32,33,66,75,43,58,20,29,32,54,54,92,56,29,30,37,30,64,28,86,90,42,95,73,38,45,46,79,44,82,46,87,81,85,128

Foldseek 3Di:
DDPPPPPPPDDDPQSVQLVVVQVQLVCCQVVVHFKGWFADPQKAWDPCLVVQQVVVPFQKEFEWEWDPDVVIAIQFAQDLVSPDHQLRDPDDPDQKHFGLGQDRNTMIHGNVLSVPDRQDDPVPGHSSNVSSNVCVVVVTTYMYRHVRWMWGHDPQWTWTQASVDPSRIDIGGHDPDD

=== Feature glossary ===
Key to the feature types in this record:

Secondary structure (8-state, DSSP). Secondary structure is the local, repeating backbone conformation. DSSP classifies it into eight states by reading the hydrogen-bond network: three helix types (H, G, I), two β types (E, B), two non-regular types (T, S), and unstructured coil (-).

Backbone torsions (φ/ψ). Backbone dihedral angles. Every residue except chain termini has a φ (preceding-C → N → Cα → C) and a ψ (N → Cα → C → next-N). They are reported in degrees following the IUPAC sign convention. Secondary structure is essentially a statement about which (φ, ψ) basin each residue occupies.

Predicted aligned error. Predicted Aligned Error (PAE) is an AlphaFold confidence matrix: entry (i, j) is the expected error in the position of residue j, in ångströms, when the prediction is superimposed on the true structure at residue i. Low PAE within a block of residues means that block is internally rigid and well-predicted; high PAE between two blocks means their relative placement is uncertain even if each block individually is confident.

B-factor. B-factor (Debye–Waller factor) reflects atomic displacement in the crystal lattice. It is an experimental observable (units Å²), not a prediction; low values mean the atom is pinned down, high values mean it moves or is heterogeneous across the crystal.

Secondary structure (3-state, P-SEA). Three-state secondary structure (P-SEA) collapses the eight DSSP classes into helix (a), strand (b), and coil (c). P-SEA assigns these from Cα geometry alone — distances and angles — without requiring backbone oxygens, so it works on any Cα trace.

Sequence. Primary structure: the covalent order of the twenty standard amino acids along the backbone. Two proteins with the same sequence will (almost always) fold to the same structure; two with 30% identity often share a fold but not the details.

pLDDT. pLDDT is the predicted lDDT-Cα score: AlphaFold's confidence that the local environment of each residue (all inter-atomic distances within 15 Å) is correctly placed. It is a per-residue number between 0 and 100, with higher meaning more reliable.

InterPro / GO / CATH / organism. Functional annotations link the protein to curated databases. InterPro entries identify conserved domains and families by matching the sequence against member-database signatures (Pfam, PROSITE, CDD, …). Gene Ontology (GO) terms describe molecular function, biological process, and cellular component in a controlled vocabulary. CATH places the structure in a hierarchical fold classification (Class/Architecture/Topology/Homologous-superfamily). The organism is the source species.

Contact-map, Ramachandran, and PAE plots. Three diagnostic plots accompany the record. The Cα contact map visualizes the tertiary structure as a 2D adjacency matrix (8 Å cutoff, sequence-local contacts suppressed). The Ramachandran plot shows the distribution of backbone (φ, ψ) torsions, with points in the α and β basins reflecting secondary structure content. The PAE plot shows AlphaFold's inter-residue confidence as a color matrix.

mmCIF coordinates. The mmCIF table is the protein's shape written out atom by atom. For each backbone N, Cα, C, and carbonyl O, it records an (x, y, z) coordinate triple in Å plus the residue type, chain letter, and residue number.

Radius of gyration, Cα contacts, bounding box. Three whole-structure scalars: the radius of gyration (RMS distance of Cα from centroid, in Å), the count of Cα–Cα contacts (pairs closer than 8 Å and separated by more than four residues in sequence — i.e. tertiary, not local, contacts), and the bounding-box dimensions. Together they distinguish compact globular folds from extended fibres or disordered chains.

Foldseek 3Di. The Foldseek 3Di string encodes local tertiary geometry as a 20-letter alphabet — one character per residue — derived from the relative positions of nearby Cα atoms. Unlike the amino-acid sequence, 3Di is a direct function of the 3D structure, so two proteins with the same fold have similar 3Di strings even at low sequence identity.

Rendered structure images. Six rendered views show the 3D structure from the faces of a cube — i.e. along ±x, ±y, ±z. Rendering representation is drawn randomly per protein from cartoon (secondary-structure ribbons), sticks (backbone bonds), or molecular surface; coloring is either N→C rainbow (blue at the N-terminus through red at the C-terminus) or one color per chain.

Nearest PDB structures. The Foldseek neighbor list gives the closest experimentally determined structures in the PDB, ranked by structural alignment. TM-score near 1 means near-identical fold; near 0.3 means only rough topology match. This is how one finds what a novel AlphaFold prediction most resembles in the solved-structure universe.

Solvent-accessible surface area. SASA measures how much of the protein is reachable by solvent. It is computed by rolling a water-sized probe over the atomic surface and summing the exposed area (Å²). Per-residue SASA distinguishes core (buried, low SASA) from surface (exposed, high SASA) residues; total SASA is a whole-molecule size measure.